Protein AF-R5ADC2-F1 (afdb_monomer_lite)

pLDDT: mean 73.06, std 26.39, range [23.17, 97.88]

Sequence (265 aa):
MGRHGFITGRKTRWDIMDGMFFKRMKRGSLVLLSVLLLCLSGCTSQPAQGQSSGTSVAEEAAESQTGDTGFVDLPEDAGTLAPKNVLEKALRLTQPEVESALDVTLSEDSKNPRSGGYLVDCDVSFGDVSATQLDFQFNKVNQEDQDLLLLAVGYQFEFETAQEGWETFQAMSQAARNQGAKAMTQEYYSQESGFVRYGTFEEFDAGARESTEKSGLPTVECVDLFYVDEGTTCEYSFTYAPDQGFIATVFYGADVNRSVGRGNA

Secondary structure (DSSP, 8-state):
------------HHHHHHHHHS-SS---------S-S--------------------------------SSPPPP---STTSHHHHHHHTTT-BHHHHHHHHT----GGGB-TTTSSEEEEEEEEETTEEEEEEEEEEE-SSTT-SS-EEEEEEEEE--SSHHHHHHHHHHHHHHHHHTT--BHHHHHH----HHHHSSSHHHHHHHHHHHHHHH--S-EEEEEEEEEETTEEEEEEEEEETTTEEEEEEEEEE-----------

Structure (mmCIF, N/CA/C/O backbone):
data_AF-R5ADC2-F1
#
_entry.id   AF-R5ADC2-F1
#
loop_
_atom_site.group_PDB
_atom_site.id
_atom_site.type_symbol
_atom_site.label_atom_id
_atom_site.label_alt_id
_atom_site.label_comp_id
_atom_site.label_asym_id
_atom_site.label_entity_id
_atom_site.label_seq_id
_atom_site.pdbx_PDB_ins_code
_atom_site.Cartn_x
_atom_site.Cartn_y
_atom_site.Cartn_z
_atom_site.occupancy
_atom_site.B_iso_or_equiv
_atom_site.auth_seq_id
_atom_site.auth_comp_id
_atom_site.auth_asym_id
_atom_site.auth_atom_id
_atom_site.pdbx_PDB_model_num
ATOM 1 N N . MET A 1 1 ? 48.063 20.614 -2.200 1.00 30.80 1 MET A N 1
ATOM 2 C CA . MET A 1 1 ? 47.342 21.905 -2.296 1.00 30.80 1 MET A CA 1
ATOM 3 C C . MET A 1 1 ? 46.381 21.774 -3.471 1.00 30.80 1 MET A C 1
ATOM 5 O O . MET A 1 1 ? 46.864 21.415 -4.526 1.00 30.80 1 MET A O 1
ATOM 9 N N . GLY A 1 2 ? 45.062 21.916 -3.396 1.00 30.88 2 GLY A N 1
ATOM 10 C CA . GLY A 1 2 ? 44.140 22.180 -2.299 1.00 30.88 2 GLY A CA 1
ATOM 11 C C . GLY A 1 2 ? 42.790 21.520 -2.626 1.00 30.88 2 GLY A C 1
ATOM 12 O O . GLY A 1 2 ? 42.453 21.318 -3.789 1.00 30.88 2 GLY A O 1
ATOM 13 N N . ARG A 1 3 ? 42.074 21.121 -1.571 1.00 29.55 3 ARG A N 1
ATOM 14 C CA . ARG A 1 3 ? 40.726 20.544 -1.596 1.00 29.55 3 ARG A CA 1
ATOM 15 C C . ARG A 1 3 ? 39.698 21.635 -1.910 1.00 29.55 3 ARG A C 1
ATOM 17 O O . ARG A 1 3 ? 39.720 22.664 -1.244 1.00 29.55 3 ARG A O 1
ATOM 24 N N . HIS A 1 4 ? 38.729 21.344 -2.773 1.00 27.52 4 HIS A N 1
ATOM 25 C CA . HIS A 1 4 ? 37.400 21.948 -2.687 1.00 27.52 4 HIS A CA 1
ATOM 26 C C . HIS A 1 4 ? 36.370 20.827 -2.573 1.00 27.52 4 HIS A C 1
ATOM 28 O O . HIS A 1 4 ? 36.129 20.084 -3.518 1.00 27.52 4 HIS A O 1
ATOM 34 N N . GLY A 1 5 ? 35.848 20.662 -1.357 1.00 25.88 5 GLY A N 1
ATOM 35 C CA . GLY A 1 5 ? 34.743 19.764 -1.059 1.00 25.88 5 GLY A CA 1
ATOM 36 C C . GLY A 1 5 ? 33.425 20.444 -1.402 1.00 25.88 5 GLY A C 1
ATOM 37 O O . GLY A 1 5 ? 33.184 21.570 -0.971 1.00 25.88 5 GLY A O 1
ATOM 38 N N . PHE A 1 6 ? 32.585 19.750 -2.160 1.00 26.22 6 PHE A N 1
ATOM 39 C CA . PHE A 1 6 ? 31.171 20.073 -2.261 1.00 26.22 6 PHE A CA 1
ATOM 40 C C . PHE A 1 6 ? 30.444 19.427 -1.082 1.00 26.22 6 PHE A C 1
ATOM 42 O O . PHE A 1 6 ? 30.547 18.225 -0.847 1.00 26.22 6 PHE A O 1
ATOM 49 N N . ILE A 1 7 ? 29.745 20.260 -0.317 1.00 31.33 7 ILE A N 1
ATOM 50 C CA . ILE A 1 7 ? 28.846 19.853 0.758 1.00 31.33 7 ILE A CA 1
ATOM 51 C C . ILE A 1 7 ? 27.509 19.512 0.098 1.00 31.33 7 ILE A C 1
ATOM 53 O O . ILE A 1 7 ? 26.760 20.409 -0.278 1.00 31.33 7 ILE A O 1
ATOM 57 N N . THR A 1 8 ? 27.201 18.227 -0.053 1.00 33.31 8 THR A N 1
ATOM 58 C CA . THR A 1 8 ? 25.862 17.755 -0.429 1.00 33.31 8 THR A CA 1
ATOM 59 C C . THR A 1 8 ? 25.179 17.193 0.809 1.00 33.31 8 THR A C 1
ATOM 61 O O . THR A 1 8 ? 25.180 15.992 1.053 1.00 33.31 8 THR A O 1
ATOM 64 N N . GLY A 1 9 ? 24.618 18.081 1.627 1.00 31.66 9 GLY A N 1
ATOM 65 C CA . GLY A 1 9 ? 23.657 17.699 2.656 1.00 31.66 9 GLY A CA 1
ATOM 66 C C . GLY A 1 9 ? 22.262 17.623 2.043 1.00 31.66 9 GLY A C 1
ATOM 67 O O . GLY A 1 9 ? 21.537 18.612 2.070 1.00 31.66 9 GLY A O 1
ATOM 68 N N . ARG A 1 10 ? 21.885 16.473 1.477 1.00 33.44 10 ARG A N 1
ATOM 69 C CA . ARG A 1 10 ? 20.476 16.121 1.250 1.00 33.44 10 ARG A CA 1
ATOM 70 C C . ARG A 1 10 ? 20.156 14.941 2.152 1.00 33.44 10 ARG A C 1
ATOM 72 O O . ARG A 1 10 ? 20.698 13.861 1.963 1.00 33.44 10 ARG A O 1
ATOM 79 N N . LYS A 1 11 ? 19.318 15.200 3.152 1.00 29.50 11 LYS A N 1
ATOM 80 C CA . LYS A 1 11 ? 18.743 14.181 4.026 1.00 29.50 11 LYS A CA 1
ATOM 81 C C . LYS A 1 11 ? 17.807 13.298 3.203 1.00 29.50 11 LYS A C 1
ATOM 83 O O . LYS A 1 11 ? 16.962 13.821 2.479 1.00 29.50 11 LYS A O 1
ATOM 88 N N . THR A 1 12 ? 17.981 11.989 3.297 1.00 41.53 12 THR A N 1
ATOM 89 C CA . THR A 1 12 ? 17.093 10.975 2.706 1.00 41.53 12 THR A CA 1
ATOM 90 C C . THR A 1 12 ? 15.918 10.689 3.649 1.00 41.53 12 THR A C 1
ATOM 92 O O . THR A 1 12 ? 16.001 11.013 4.829 1.00 41.53 12 THR A O 1
ATOM 95 N N . ARG A 1 13 ? 14.818 10.084 3.166 1.00 39.50 13 ARG A N 1
ATOM 96 C CA . ARG A 1 13 ? 13.605 9.744 3.957 1.00 39.50 13 ARG A CA 1
ATOM 97 C C . ARG A 1 13 ? 13.925 9.002 5.268 1.00 39.50 13 ARG A C 1
ATOM 99 O O . ARG A 1 13 ? 13.281 9.260 6.281 1.00 39.50 13 ARG A O 1
ATOM 106 N N . TRP A 1 14 ? 14.992 8.204 5.294 1.00 34.72 14 TRP A N 1
ATOM 107 C CA . TRP A 1 14 ? 15.518 7.567 6.506 1.00 34.72 14 TRP A CA 1
ATOM 108 C C . TRP A 1 14 ? 15.962 8.561 7.595 1.00 34.72 14 TRP A C 1
ATOM 110 O O . TRP A 1 14 ? 15.696 8.317 8.757 1.00 34.72 14 TRP A O 1
ATOM 120 N N . ASP A 1 15 ? 16.477 9.751 7.270 1.00 33.97 15 ASP A N 1
ATOM 121 C CA . ASP A 1 15 ? 16.792 10.788 8.274 1.00 33.97 15 ASP A CA 1
ATOM 122 C C . ASP A 1 15 ? 15.541 11.468 8.870 1.00 33.97 15 ASP A C 1
ATOM 124 O O . ASP A 1 15 ? 15.628 12.130 9.908 1.00 33.97 15 ASP A O 1
ATOM 128 N N . ILE A 1 16 ? 14.381 11.345 8.215 1.00 40.50 16 ILE A N 1
ATOM 129 C CA . ILE A 1 16 ? 13.098 11.904 8.674 1.00 40.50 16 ILE A CA 1
ATOM 130 C C . ILE A 1 16 ? 12.277 10.827 9.406 1.00 40.50 16 ILE A C 1
ATOM 132 O O . ILE A 1 16 ? 11.615 11.137 10.396 1.00 40.50 16 ILE A O 1
ATOM 136 N N . MET A 1 17 ? 12.391 9.556 9.004 1.00 33.19 17 MET A N 1
ATOM 137 C CA . MET A 1 17 ? 11.730 8.423 9.665 1.00 33.19 17 MET A CA 1
ATOM 138 C C . MET A 1 17 ? 12.532 7.859 10.857 1.00 33.19 17 MET A C 1
ATOM 140 O O . MET A 1 17 ? 11.937 7.565 11.896 1.00 33.19 17 MET A O 1
ATOM 144 N N . ASP A 1 18 ? 13.870 7.853 10.815 1.00 33.44 18 ASP A N 1
ATOM 145 C CA . ASP A 1 18 ? 14.720 7.492 11.969 1.00 33.44 18 ASP A CA 1
ATOM 146 C C . ASP A 1 18 ? 14.672 8.538 13.092 1.00 33.44 18 ASP A C 1
ATOM 148 O O . ASP A 1 18 ? 14.998 8.245 14.247 1.00 33.44 18 ASP A O 1
ATOM 152 N N . GLY A 1 19 ? 14.211 9.757 12.789 1.00 30.89 19 GLY A N 1
ATOM 153 C CA . GLY A 1 19 ? 13.884 10.771 13.793 1.00 30.89 19 GLY A CA 1
ATOM 154 C C . GLY A 1 19 ? 12.702 10.386 14.689 1.00 30.89 19 GLY A C 1
ATOM 155 O O . GLY A 1 19 ? 12.576 10.936 15.784 1.00 30.89 19 GLY A O 1
ATOM 156 N N . MET A 1 20 ? 11.868 9.431 14.263 1.00 36.19 20 MET A N 1
ATOM 157 C CA . MET A 1 20 ? 10.677 9.001 14.999 1.00 36.19 20 MET A CA 1
ATOM 158 C C . MET A 1 20 ? 10.787 7.603 15.616 1.00 36.19 20 MET A C 1
ATOM 160 O O . MET A 1 20 ? 10.075 7.357 16.588 1.00 36.19 20 MET A O 1
ATOM 164 N N . PHE A 1 21 ? 11.692 6.726 15.154 1.00 35.97 21 PHE A N 1
ATOM 165 C CA . PHE A 1 21 ? 11.681 5.322 15.601 1.00 35.97 21 PHE A CA 1
ATOM 166 C C . PHE A 1 21 ? 12.914 4.791 16.356 1.00 35.97 21 PHE A C 1
ATOM 168 O O . PHE A 1 21 ? 12.737 3.889 17.168 1.00 35.97 21 PHE A O 1
ATOM 175 N N . PHE A 1 22 ? 14.130 5.347 16.242 1.00 32.00 22 PHE A N 1
ATOM 176 C CA . PHE A 1 22 ? 15.296 4.748 16.934 1.00 32.00 22 PHE A CA 1
ATOM 177 C C . PHE A 1 22 ? 16.371 5.746 17.400 1.00 32.00 22 PHE A C 1
ATOM 179 O O . PHE A 1 22 ? 17.551 5.637 17.067 1.00 32.00 22 PHE A O 1
ATOM 186 N N . LYS A 1 23 ? 16.023 6.708 18.268 1.00 28.72 23 LYS A N 1
ATOM 187 C CA . LYS A 1 23 ? 17.060 7.524 18.939 1.00 28.72 23 LYS A CA 1
ATOM 188 C C . LYS A 1 23 ? 16.765 7.899 20.385 1.00 28.72 23 LYS A C 1
ATOM 190 O O . LYS A 1 23 ? 16.873 9.050 20.799 1.00 28.72 23 LYS A O 1
ATOM 195 N N . ARG A 1 24 ? 16.513 6.884 21.214 1.00 29.91 24 ARG A N 1
ATOM 196 C CA . ARG A 1 24 ? 16.713 7.006 22.665 1.00 29.91 24 ARG A CA 1
ATOM 197 C C . ARG A 1 24 ? 17.346 5.767 23.285 1.00 29.91 24 ARG A C 1
ATOM 199 O O . ARG A 1 24 ? 16.810 5.233 24.234 1.00 29.91 24 ARG A O 1
ATOM 206 N N . MET A 1 25 ? 18.527 5.363 22.813 1.00 27.78 25 MET A N 1
ATOM 207 C CA . MET A 1 25 ? 19.487 4.594 23.624 1.00 27.78 25 MET A CA 1
ATOM 208 C C . MET A 1 25 ? 20.921 4.722 23.076 1.00 27.78 25 MET A C 1
ATOM 210 O O . MET A 1 25 ? 21.438 3.832 22.417 1.00 27.78 25 MET A O 1
ATOM 214 N N . LYS A 1 26 ? 21.571 5.858 23.357 1.00 26.95 26 LYS A N 1
ATOM 215 C CA . LYS A 1 26 ? 22.928 5.976 23.941 1.00 26.95 26 LYS A CA 1
ATOM 216 C C . LYS A 1 26 ? 23.375 7.441 23.878 1.00 26.95 26 LYS A C 1
ATOM 218 O O . LYS A 1 26 ? 23.258 8.118 22.866 1.00 26.95 26 LYS A O 1
ATOM 223 N N . ARG A 1 27 ? 23.802 7.934 25.037 1.00 28.09 27 ARG A N 1
ATOM 224 C CA . ARG A 1 27 ? 24.204 9.312 25.340 1.00 28.09 27 ARG A CA 1
ATOM 225 C C . ARG A 1 27 ? 25.424 9.758 24.523 1.00 28.09 27 ARG A C 1
ATOM 227 O O . ARG A 1 27 ? 26.348 8.969 24.365 1.00 28.09 27 ARG A O 1
ATOM 234 N N . GLY A 1 28 ? 25.496 11.060 24.233 1.00 23.17 28 GLY A N 1
ATOM 235 C CA . GLY A 1 28 ? 26.757 11.806 24.320 1.00 23.17 28 GLY A CA 1
ATOM 236 C C . GLY A 1 28 ? 27.090 12.744 23.156 1.00 23.17 28 GLY A C 1
ATOM 237 O O . GLY A 1 28 ? 27.612 12.296 22.147 1.00 23.17 28 GLY A O 1
ATOM 238 N N . SER A 1 29 ? 26.971 14.050 23.425 1.00 25.92 29 SER A N 1
ATOM 239 C CA . SER A 1 29 ? 27.780 15.153 22.865 1.00 25.92 29 SER A CA 1
ATOM 240 C C . SER A 1 29 ? 27.357 15.875 21.567 1.00 25.92 29 SER A C 1
ATOM 242 O O . SER A 1 29 ? 27.049 15.252 20.561 1.00 25.92 29 SER A O 1
ATOM 244 N N . LEU A 1 30 ? 27.487 17.217 21.644 1.00 26.56 30 LEU A N 1
ATOM 245 C CA . LEU A 1 30 ? 27.385 18.296 20.632 1.00 26.56 30 LEU A CA 1
ATOM 246 C C . LEU A 1 30 ? 25.972 18.566 20.076 1.00 26.56 30 LEU A C 1
ATOM 248 O O . LEU A 1 30 ? 25.446 17.769 19.318 1.00 26.56 30 LEU A O 1
ATOM 252 N N . VAL A 1 31 ? 25.227 19.633 20.400 1.00 27.53 31 VAL A N 1
ATOM 253 C CA . VAL A 1 31 ? 25.509 21.067 20.656 1.00 27.53 31 VAL A CA 1
ATOM 254 C C . VAL A 1 31 ? 26.242 21.776 19.504 1.00 27.53 31 VAL A C 1
ATOM 256 O O 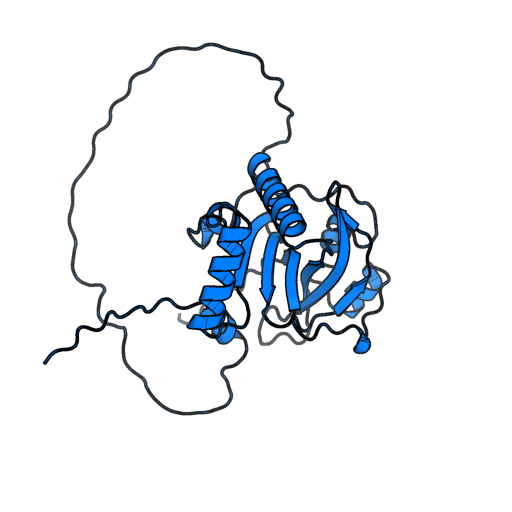. VAL A 1 31 ? 27.374 21.427 19.193 1.00 27.53 31 VAL A O 1
ATOM 259 N N . LEU A 1 32 ? 25.596 22.841 18.996 1.00 28.39 32 LEU A N 1
ATOM 260 C CA . LEU A 1 32 ? 26.103 23.928 18.134 1.00 28.39 32 LEU A CA 1
ATOM 261 C C . LEU A 1 32 ? 26.389 23.595 16.660 1.00 28.39 32 LEU A C 1
ATOM 263 O O . LEU A 1 32 ? 27.492 23.193 16.326 1.00 28.39 32 LEU A O 1
ATOM 267 N N . LEU A 1 33 ? 25.433 23.908 15.775 1.00 27.95 33 LEU A N 1
ATOM 268 C CA . LEU A 1 33 ? 25.627 24.704 14.543 1.00 27.95 33 LEU A CA 1
ATOM 269 C C . LEU A 1 33 ? 24.311 24.704 13.750 1.00 27.95 33 LEU A C 1
ATOM 271 O O . LEU A 1 33 ? 23.942 23.653 13.242 1.00 27.95 33 LEU A O 1
ATOM 275 N N . SER A 1 34 ? 23.614 25.848 13.658 1.00 28.56 34 SER A N 1
ATOM 276 C CA . SER A 1 34 ? 22.723 26.228 12.525 1.00 28.56 34 SER A CA 1
ATOM 277 C C . SER A 1 34 ? 21.959 27.554 12.738 1.00 28.56 34 SER A C 1
ATOM 279 O O . SER A 1 34 ? 21.319 28.035 11.813 1.00 28.56 34 SER A O 1
ATOM 281 N N . VAL A 1 35 ? 22.056 28.212 13.904 1.00 31.33 35 VAL A N 1
ATOM 282 C CA . VAL A 1 35 ? 21.392 29.515 14.191 1.00 31.33 35 VAL A CA 1
ATOM 283 C C . VAL A 1 35 ? 22.075 30.727 13.507 1.00 31.33 35 VAL A C 1
ATOM 285 O O . VAL A 1 35 ? 21.966 31.860 13.950 1.00 31.33 35 VAL A O 1
ATOM 288 N N . LEU A 1 36 ? 22.776 30.552 12.388 1.00 30.03 36 LEU A N 1
ATOM 289 C CA . LEU A 1 36 ? 23.357 31.670 11.632 1.00 30.03 36 LEU A CA 1
ATOM 290 C C . LEU A 1 36 ? 23.374 31.328 10.143 1.00 30.03 36 LEU A C 1
ATOM 292 O O . LEU A 1 36 ? 24.325 30.680 9.726 1.00 30.03 36 LEU A O 1
ATOM 296 N N . LEU A 1 37 ? 22.352 31.743 9.372 1.00 31.27 37 LEU A N 1
ATOM 297 C CA . LEU A 1 37 ? 22.477 32.082 7.931 1.00 31.27 37 LEU A CA 1
ATOM 298 C C . LEU A 1 37 ? 21.178 32.544 7.222 1.00 31.27 37 LEU A C 1
ATOM 300 O O . LEU A 1 37 ? 21.053 32.372 6.016 1.00 31.27 37 LEU A O 1
ATOM 304 N N . LEU A 1 38 ? 20.225 33.189 7.909 1.00 31.75 38 LEU A N 1
ATOM 305 C CA . LEU A 1 38 ? 19.030 33.768 7.252 1.00 31.75 38 LEU A CA 1
ATOM 306 C C . LEU A 1 38 ? 18.816 35.266 7.527 1.00 31.75 38 LEU A C 1
ATOM 308 O O . LEU A 1 38 ? 17.695 35.762 7.550 1.00 31.75 38 LEU A O 1
ATOM 312 N N . CYS A 1 39 ? 19.912 36.013 7.648 1.00 29.44 39 CYS A N 1
ATOM 313 C CA . CYS A 1 39 ? 19.907 37.462 7.465 1.00 29.44 39 CYS A CA 1
ATOM 314 C C . CYS A 1 39 ? 20.931 37.787 6.382 1.00 29.44 39 CYS A C 1
ATOM 316 O O . CYS A 1 39 ? 22.118 37.706 6.678 1.00 29.44 39 CYS A O 1
ATOM 318 N N . LEU A 1 40 ? 20.470 38.090 5.161 1.00 30.45 40 LEU A N 1
ATOM 319 C CA . LEU A 1 40 ? 21.079 38.979 4.149 1.00 30.45 40 LEU A CA 1
ATOM 320 C C . LEU A 1 40 ? 20.569 38.607 2.746 1.00 30.45 40 LEU A C 1
ATOM 322 O O . LEU A 1 40 ? 21.209 37.838 2.038 1.00 30.45 40 LEU A O 1
ATOM 326 N N . SER A 1 41 ? 19.423 39.156 2.343 1.00 35.84 41 SER A N 1
ATOM 327 C CA . SER A 1 41 ? 19.232 39.872 1.062 1.00 35.84 41 SER A CA 1
ATOM 328 C C . SER A 1 41 ? 17.748 40.200 0.878 1.00 35.84 41 SER A C 1
ATOM 330 O O . SER A 1 41 ? 16.924 39.348 0.570 1.00 35.84 41 SER A O 1
ATOM 332 N N . GLY A 1 42 ? 17.412 41.464 1.130 1.00 27.33 42 GLY A N 1
ATOM 333 C CA . GLY A 1 42 ? 16.128 42.047 0.771 1.00 27.33 42 GLY A CA 1
ATOM 334 C C . GLY A 1 42 ? 16.188 42.819 -0.550 1.00 27.33 42 GLY A C 1
ATOM 335 O O . GLY A 1 42 ? 17.269 43.090 -1.071 1.00 27.33 42 GLY A O 1
ATOM 336 N N . CYS A 1 43 ? 14.986 43.240 -0.961 1.00 27.77 43 CYS A N 1
ATOM 337 C CA . CYS A 1 43 ? 14.623 44.408 -1.780 1.00 27.77 43 CYS A CA 1
ATOM 338 C C . CYS A 1 43 ? 14.190 44.216 -3.258 1.00 27.77 43 CYS A C 1
ATOM 340 O O . CYS A 1 43 ? 14.999 44.174 -4.174 1.00 27.77 43 CYS A O 1
ATOM 342 N N . THR A 1 44 ? 12.852 44.274 -3.423 1.00 28.28 44 THR A N 1
ATOM 343 C CA . THR A 1 44 ? 12.030 45.165 -4.293 1.00 28.28 44 THR A CA 1
ATOM 344 C C . THR A 1 44 ? 12.121 45.123 -5.829 1.00 28.28 44 THR A C 1
ATOM 346 O O . THR A 1 44 ? 13.120 45.548 -6.399 1.00 28.28 44 THR A O 1
ATOM 349 N N . SER A 1 45 ? 10.988 44.871 -6.512 1.00 28.58 45 SER A N 1
ATOM 350 C CA . SER A 1 45 ? 10.171 45.879 -7.250 1.00 28.58 45 SER A CA 1
ATOM 351 C C . SER A 1 45 ? 8.970 45.245 -8.007 1.00 28.58 45 SER A C 1
ATOM 353 O O . SER A 1 45 ? 8.859 44.030 -8.094 1.00 28.58 45 SER A O 1
ATOM 355 N N . GLN A 1 46 ? 8.021 46.093 -8.427 1.00 28.97 46 GLN A N 1
ATOM 356 C CA . GLN A 1 46 ? 6.560 45.903 -8.597 1.00 28.97 46 GLN A CA 1
ATOM 357 C C . GLN A 1 46 ? 6.117 45.711 -10.094 1.00 28.97 46 GLN A C 1
ATOM 359 O O . GLN A 1 46 ? 6.993 45.456 -10.913 1.00 28.97 46 GLN A O 1
ATOM 364 N N . PRO A 1 47 ? 4.818 45.770 -10.509 1.00 41.62 47 PRO A N 1
ATOM 365 C CA . PRO A 1 47 ? 4.189 44.814 -11.439 1.00 41.62 47 PRO A CA 1
ATOM 366 C C . PRO A 1 47 ? 3.832 45.393 -12.834 1.00 41.62 47 PRO A C 1
ATOM 368 O O . PRO A 1 47 ? 3.966 46.591 -13.075 1.00 41.62 47 PRO A O 1
ATOM 371 N N . ALA A 1 48 ? 3.276 44.569 -13.734 1.00 28.14 48 ALA A N 1
ATOM 372 C CA . ALA A 1 48 ? 2.563 45.046 -14.926 1.00 28.14 48 ALA A CA 1
ATOM 373 C C . ALA A 1 48 ? 1.349 44.159 -15.268 1.00 28.14 48 ALA A C 1
ATOM 375 O O . ALA A 1 48 ? 1.470 42.946 -15.417 1.00 28.14 48 ALA A O 1
ATOM 376 N N . GLN A 1 49 ? 0.179 44.795 -15.378 1.00 28.67 49 GLN A N 1
ATOM 377 C CA . GLN A 1 49 ? -1.067 44.247 -15.921 1.00 28.67 49 GLN A CA 1
ATOM 378 C C . GLN A 1 49 ? -1.088 44.349 -17.456 1.00 28.67 49 GLN A C 1
ATOM 380 O O . GLN A 1 49 ? -0.532 45.289 -18.020 1.00 28.67 49 GLN A O 1
ATOM 385 N N . GLY A 1 50 ? -1.841 43.459 -18.109 1.00 26.44 50 GLY A N 1
ATOM 386 C CA . GLY A 1 50 ? -2.283 43.616 -19.498 1.00 26.44 50 GLY A CA 1
ATOM 387 C C . GLY A 1 50 ? -3.376 42.608 -19.870 1.00 26.44 50 GLY A C 1
ATOM 388 O O . GLY A 1 50 ? -3.094 41.428 -20.032 1.00 26.44 50 GLY A O 1
ATOM 389 N N . GLN A 1 51 ? -4.622 43.077 -19.983 1.00 28.88 51 GLN A N 1
ATOM 390 C CA . GLN A 1 51 ? -5.769 42.361 -20.564 1.00 28.88 51 GLN A CA 1
ATOM 391 C C . GLN A 1 51 ? -5.750 42.452 -22.100 1.00 28.88 51 GLN A C 1
ATOM 393 O O . GLN A 1 51 ? -5.465 43.526 -22.625 1.00 28.88 51 GLN A O 1
ATOM 398 N N . SER A 1 52 ? -6.217 41.413 -22.808 1.00 28.83 52 SER A N 1
ATOM 399 C CA . SER A 1 52 ? -7.179 41.587 -23.913 1.00 28.83 52 SER A CA 1
ATOM 400 C C . SER A 1 52 ? -7.915 40.284 -24.258 1.00 28.83 52 SER A C 1
ATOM 402 O O . SER A 1 52 ? -7.328 39.209 -24.281 1.00 28.83 52 SER A O 1
ATOM 404 N N . SER A 1 53 ? -9.201 40.450 -24.535 1.00 30.20 53 SER A N 1
ATOM 405 C CA . SER A 1 53 ? -10.291 39.524 -24.865 1.00 30.20 53 SER A CA 1
ATOM 406 C C . SER A 1 53 ? -10.299 38.966 -26.299 1.00 30.20 53 SER A C 1
ATOM 408 O O . SER A 1 53 ? -9.880 39.677 -27.209 1.00 30.20 53 SER A O 1
ATOM 410 N N . GLY A 1 54 ? -10.961 37.816 -26.529 1.00 26.20 54 GLY A N 1
ATOM 411 C CA . GLY A 1 54 ? -11.593 37.533 -27.832 1.00 26.20 54 GLY A CA 1
ATOM 412 C C . GLY A 1 54 ? -11.913 36.075 -28.211 1.00 26.20 54 GLY A C 1
ATOM 413 O O . GLY A 1 54 ? -11.135 35.457 -28.919 1.00 26.20 54 GLY A O 1
ATOM 414 N N . THR A 1 55 ? -13.138 35.648 -27.879 1.00 28.39 55 THR A N 1
ATOM 415 C CA . THR A 1 55 ? -14.091 34.879 -28.723 1.00 28.39 55 THR A CA 1
ATOM 416 C C . THR A 1 55 ? -13.991 33.345 -28.884 1.00 28.39 55 THR A C 1
ATOM 418 O O . THR A 1 55 ? -12.998 32.768 -29.302 1.00 28.39 55 THR A O 1
ATOM 421 N N . SER A 1 56 ? -15.158 32.754 -28.605 1.00 28.91 56 SER A N 1
ATOM 422 C CA . SER A 1 56 ? -15.678 31.383 -28.660 1.00 28.91 56 SER A CA 1
ATOM 423 C C . SER A 1 56 ? -15.438 30.542 -29.917 1.00 28.91 56 SER A C 1
ATOM 425 O O . SER A 1 56 ? -15.665 31.029 -31.024 1.00 28.91 56 SER A O 1
ATOM 427 N N . VAL A 1 57 ? -15.282 29.229 -29.710 1.00 32.22 57 VAL A N 1
ATOM 428 C CA . VAL A 1 57 ? -16.018 28.199 -30.465 1.00 32.22 57 VAL A CA 1
ATOM 429 C C . VAL A 1 57 ? -16.448 27.112 -29.476 1.00 32.22 57 VAL A C 1
ATOM 431 O O . VAL A 1 57 ? -15.631 26.615 -28.707 1.00 32.22 57 VAL A O 1
ATOM 434 N N . ALA A 1 58 ? -17.749 26.831 -29.451 1.00 34.31 58 ALA A N 1
ATOM 435 C CA . ALA A 1 58 ? -18.356 25.741 -28.706 1.00 34.31 58 ALA A CA 1
ATOM 436 C C . ALA A 1 58 ? -18.203 24.446 -29.508 1.00 34.31 58 ALA A C 1
ATOM 438 O O . ALA A 1 58 ? -18.550 24.424 -30.688 1.00 34.31 58 ALA A O 1
ATOM 439 N N . GLU A 1 59 ? -17.740 23.383 -28.862 1.00 33.06 59 GLU A N 1
ATOM 440 C CA . GLU A 1 59 ? -17.865 22.026 -29.377 1.00 33.06 59 GLU A CA 1
ATOM 441 C C . GLU A 1 59 ? -18.238 21.122 -28.200 1.00 33.06 59 GLU A C 1
ATOM 443 O O . GLU A 1 59 ? -17.530 21.051 -27.196 1.00 33.06 59 GLU A O 1
ATOM 448 N N . GLU A 1 60 ? -19.432 20.538 -28.295 1.00 37.81 60 GLU A N 1
ATOM 449 C CA . GLU A 1 60 ? -19.997 19.583 -27.348 1.00 37.81 60 GLU A CA 1
ATOM 450 C C . GLU A 1 60 ? -19.096 18.345 -27.278 1.00 37.81 60 GLU A C 1
ATOM 452 O O . GLU A 1 60 ? -19.173 17.453 -28.121 1.00 37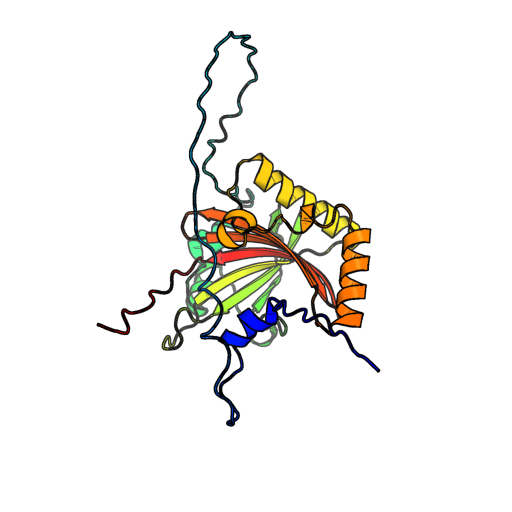.81 60 GLU A O 1
ATOM 457 N N . ALA A 1 61 ? -18.258 18.273 -26.248 1.00 33.91 61 ALA A N 1
ATOM 458 C CA . ALA A 1 61 ? -17.770 17.005 -25.740 1.00 33.91 61 ALA A CA 1
ATOM 459 C C . ALA A 1 61 ? -18.714 16.592 -24.610 1.00 33.91 61 ALA A C 1
ATOM 461 O O . ALA A 1 61 ? -18.965 17.367 -23.688 1.00 33.91 61 ALA A O 1
ATOM 462 N N . ALA A 1 62 ? -19.277 15.391 -24.705 1.00 33.78 62 ALA A N 1
ATOM 463 C CA . ALA A 1 62 ? -20.022 14.785 -23.617 1.00 33.78 62 ALA A CA 1
ATOM 464 C C . ALA A 1 62 ? -19.089 14.637 -22.402 1.00 33.78 62 ALA A C 1
ATOM 466 O O . ALA A 1 62 ? -18.318 13.683 -22.313 1.00 33.78 62 ALA A O 1
ATOM 467 N N . GLU A 1 63 ? -19.138 15.608 -21.491 1.00 31.94 63 GLU A N 1
ATOM 468 C CA . GLU A 1 63 ? -18.553 15.500 -20.161 1.00 31.94 63 GLU A CA 1
ATOM 469 C C . GLU A 1 63 ? -19.282 14.370 -19.433 1.00 31.94 63 GLU A C 1
ATOM 471 O O . GLU A 1 63 ? -20.427 14.502 -18.993 1.00 31.94 63 GLU A O 1
ATOM 476 N N . SER A 1 64 ? -18.601 13.232 -19.320 1.00 37.38 64 SER A N 1
ATOM 477 C CA . SER A 1 64 ? -18.787 12.337 -18.186 1.00 37.38 64 SER A CA 1
ATOM 478 C C . SER A 1 64 ? -18.702 13.199 -16.929 1.00 37.38 64 SER A C 1
ATOM 480 O O . SER A 1 64 ? -17.624 13.674 -16.580 1.00 37.38 64 SER A O 1
ATOM 482 N N . GLN A 1 65 ? -19.840 13.452 -16.281 1.00 39.22 65 GLN A N 1
ATOM 483 C CA . GLN A 1 65 ? -19.902 14.105 -14.976 1.00 39.22 65 GLN A CA 1
ATOM 484 C C . GLN A 1 65 ? -19.383 13.147 -13.893 1.00 39.22 65 GLN A C 1
ATOM 486 O O . GLN A 1 65 ? -20.110 12.752 -12.987 1.00 39.22 65 GLN A O 1
ATOM 491 N N . THR A 1 66 ? -18.117 12.760 -13.978 1.00 48.84 66 THR A N 1
ATOM 492 C CA . THR A 1 66 ? -17.326 12.428 -12.797 1.00 48.84 66 THR A CA 1
ATOM 493 C C . THR A 1 66 ? -17.003 13.768 -12.161 1.00 48.84 66 THR A C 1
ATOM 495 O O . THR A 1 66 ? -16.196 14.531 -12.687 1.00 48.84 66 THR A O 1
ATOM 498 N N . GLY A 1 67 ? -17.747 14.130 -11.114 1.00 48.19 67 GLY A N 1
ATOM 499 C CA . GLY A 1 67 ? -17.485 15.361 -10.380 1.00 48.19 67 GLY A CA 1
ATOM 500 C C . GLY A 1 67 ? -16.027 15.371 -9.938 1.00 48.19 67 GLY A C 1
ATOM 501 O O . GLY A 1 67 ? -15.571 14.400 -9.346 1.00 48.19 67 GLY A O 1
ATOM 502 N N . ASP A 1 68 ? -15.307 16.448 -10.245 1.00 59.00 68 ASP A N 1
ATOM 503 C CA . ASP A 1 68 ? -13.961 16.686 -9.731 1.00 59.00 68 ASP A CA 1
ATOM 504 C C . ASP A 1 68 ? -14.061 16.882 -8.212 1.00 59.00 68 ASP A C 1
ATOM 506 O O . ASP A 1 68 ? -14.284 17.982 -7.698 1.00 59.00 68 ASP A O 1
ATOM 510 N N . THR A 1 69 ? -14.029 15.770 -7.483 1.00 71.31 69 THR A N 1
ATOM 511 C CA . THR A 1 69 ? -14.049 15.754 -6.020 1.00 71.31 69 THR A CA 1
ATOM 512 C C . THR A 1 69 ? -12.659 16.048 -5.455 1.00 71.31 69 THR A C 1
ATOM 514 O O . THR A 1 69 ? -12.526 16.365 -4.272 1.00 71.31 69 THR A O 1
ATOM 517 N N . GLY A 1 70 ? -11.618 15.986 -6.293 1.00 83.69 70 GLY A N 1
ATOM 518 C CA . GLY A 1 70 ? -10.224 16.016 -5.875 1.00 83.69 70 GLY A CA 1
ATOM 519 C C . GLY A 1 70 ? -9.757 14.743 -5.164 1.00 83.69 70 GLY A C 1
ATOM 520 O O . GLY A 1 70 ? -8.671 14.766 -4.582 1.00 83.69 70 GLY A O 1
ATOM 521 N N . PHE A 1 71 ? -10.543 13.663 -5.196 1.00 89.69 71 PHE A N 1
ATOM 522 C CA . PHE A 1 71 ? -10.256 12.390 -4.533 1.00 89.69 71 PHE A CA 1
ATOM 523 C C . PHE A 1 71 ? -10.061 11.248 -5.535 1.00 89.69 71 PHE A C 1
ATOM 525 O O . PHE A 1 71 ? -10.562 11.320 -6.655 1.00 89.69 71 PHE A O 1
ATOM 532 N N . VAL A 1 72 ? -9.322 10.211 -5.125 1.00 90.31 72 VAL A N 1
ATOM 533 C CA . VAL A 1 72 ? -9.159 8.943 -5.855 1.00 90.31 72 VAL A CA 1
ATOM 534 C C . VAL A 1 72 ? -10.432 8.108 -5.758 1.00 90.31 72 VAL A C 1
ATOM 536 O O . VAL A 1 72 ? -10.999 7.968 -4.674 1.00 90.31 72 VAL A O 1
ATOM 539 N N . ASP A 1 73 ? -10.835 7.498 -6.873 1.00 90.12 73 ASP A N 1
ATOM 540 C CA . ASP A 1 73 ? -11.944 6.552 -6.890 1.00 90.12 73 ASP A CA 1
ATOM 541 C C . ASP A 1 73 ? -11.443 5.199 -6.390 1.00 90.12 73 ASP A C 1
ATOM 543 O O . ASP A 1 73 ? -10.401 4.691 -6.813 1.00 90.12 73 ASP A O 1
ATOM 547 N N . LEU A 1 74 ? -12.179 4.611 -5.452 1.00 91.12 74 LEU A N 1
ATOM 548 C CA . LEU A 1 74 ? -11.843 3.293 -4.933 1.00 91.12 74 LEU A CA 1
ATOM 549 C C . LEU A 1 74 ? -12.254 2.203 -5.933 1.00 91.12 74 LEU A C 1
ATOM 551 O O . LEU A 1 74 ? -13.287 2.352 -6.590 1.00 91.12 74 LEU A O 1
ATOM 555 N N . PRO A 1 75 ? -11.511 1.083 -6.008 1.00 89.19 75 PRO A N 1
ATOM 556 C CA . PRO A 1 75 ? -11.926 -0.067 -6.805 1.00 89.19 75 PRO A CA 1
ATOM 557 C C . PRO A 1 75 ? -13.342 -0.538 -6.441 1.00 89.19 75 PRO A C 1
ATOM 559 O O . PRO A 1 75 ? -13.715 -0.546 -5.266 1.00 89.19 75 PRO A O 1
ATOM 562 N N . GLU A 1 76 ? -14.118 -0.970 -7.442 1.00 86.31 76 GLU A N 1
ATOM 563 C CA . GLU A 1 76 ? -15.520 -1.405 -7.277 1.00 86.31 76 GLU A CA 1
ATOM 564 C C . GLU A 1 76 ? -15.683 -2.781 -6.598 1.00 86.31 76 GLU A C 1
ATOM 566 O O . GLU A 1 76 ? -16.799 -3.285 -6.460 1.00 86.31 76 GLU A O 1
ATOM 571 N N . ASP A 1 77 ? -14.585 -3.396 -6.156 1.00 87.62 77 ASP A N 1
ATOM 572 C CA . ASP A 1 77 ? -14.590 -4.688 -5.478 1.00 87.62 77 ASP A CA 1
ATOM 573 C C . ASP A 1 77 ? -15.451 -4.645 -4.198 1.00 87.62 77 ASP A C 1
ATOM 575 O O . ASP A 1 77 ? -15.334 -3.754 -3.350 1.00 87.62 77 ASP A O 1
ATOM 579 N N . ALA A 1 78 ? -16.358 -5.616 -4.066 1.00 85.12 78 ALA A N 1
ATOM 580 C CA . ALA A 1 78 ? -17.302 -5.713 -2.955 1.00 85.12 78 ALA A CA 1
ATOM 581 C C . ALA A 1 78 ? -16.859 -6.695 -1.854 1.00 85.12 78 ALA A C 1
ATOM 583 O O . ALA A 1 78 ? -17.577 -6.863 -0.862 1.00 85.12 78 ALA A O 1
ATOM 584 N N . GLY A 1 79 ? -15.708 -7.353 -2.014 1.00 89.69 79 GLY A N 1
ATOM 585 C CA . GLY A 1 79 ? -15.145 -8.308 -1.068 1.00 89.69 79 GLY A CA 1
ATOM 586 C C . GLY A 1 79 ? -14.822 -7.679 0.287 1.00 89.69 79 GLY A C 1
ATOM 587 O O . GLY A 1 79 ? -14.586 -6.477 0.402 1.00 89.69 79 GLY A O 1
ATOM 588 N N . THR A 1 80 ? -14.802 -8.486 1.350 1.00 92.19 80 THR A N 1
ATOM 589 C CA . THR A 1 80 ? -14.582 -7.999 2.727 1.00 92.19 80 THR A CA 1
ATOM 590 C C . THR A 1 80 ? -13.273 -7.225 2.883 1.00 92.19 80 THR A C 1
ATOM 592 O O . THR A 1 80 ? -13.242 -6.217 3.585 1.00 92.19 80 THR A O 1
ATOM 595 N N . LEU A 1 81 ? -12.218 -7.669 2.195 1.00 95.19 81 LEU A N 1
ATOM 596 C CA . LEU A 1 81 ? -10.901 -7.032 2.193 1.00 95.19 81 LEU A CA 1
ATOM 597 C C . LEU A 1 81 ? -10.736 -5.981 1.087 1.00 95.19 81 LEU A C 1
ATOM 599 O O . LEU A 1 81 ? -9.635 -5.483 0.906 1.00 95.19 81 LEU A O 1
ATOM 603 N N . ALA A 1 82 ? -11.793 -5.630 0.348 1.00 95.00 82 ALA A N 1
ATOM 604 C CA . ALA A 1 82 ? -11.722 -4.569 -0.649 1.00 95.00 82 ALA A CA 1
ATOM 605 C C . ALA A 1 82 ? -11.425 -3.207 0.008 1.00 95.00 82 ALA A C 1
ATOM 607 O O . ALA A 1 82 ? -11.895 -2.964 1.130 1.00 95.00 82 ALA A O 1
ATOM 608 N N . PRO A 1 83 ? -10.742 -2.272 -0.688 1.00 95.44 83 PRO A N 1
ATOM 609 C CA . PRO A 1 83 ? -10.321 -0.997 -0.113 1.00 95.44 83 PRO A CA 1
ATOM 610 C C . PRO A 1 83 ? -11.452 -0.247 0.571 1.00 95.44 83 PRO A C 1
ATOM 612 O O . PRO A 1 83 ? -11.328 0.115 1.735 1.00 95.44 83 PRO A O 1
ATOM 615 N N . LYS A 1 84 ? -12.600 -0.107 -0.095 1.00 94.81 84 LYS A N 1
ATOM 616 C CA . LYS A 1 84 ? -13.766 0.570 0.478 1.00 94.81 84 LYS A CA 1
ATOM 617 C C . LYS A 1 84 ? -14.201 -0.035 1.814 1.00 94.81 84 LYS A C 1
ATOM 619 O O . LYS A 1 84 ? -14.397 0.692 2.783 1.00 94.81 84 LYS A O 1
ATOM 624 N N . ASN A 1 85 ? -14.308 -1.360 1.886 1.00 94.06 85 ASN A N 1
ATOM 625 C CA . ASN A 1 85 ? -14.734 -2.043 3.104 1.00 94.06 85 ASN A CA 1
ATOM 626 C C . ASN A 1 85 ? -13.706 -1.896 4.231 1.00 94.06 85 ASN A C 1
ATOM 628 O O . ASN A 1 85 ? -14.089 -1.605 5.362 1.00 94.06 85 ASN A O 1
ATOM 632 N N . VAL A 1 86 ? -12.416 -2.058 3.935 1.00 96.12 86 VAL A N 1
ATOM 633 C CA . VAL A 1 86 ? -11.343 -1.911 4.930 1.00 96.12 86 VAL A CA 1
ATOM 634 C C . VAL A 1 86 ? -11.281 -0.477 5.462 1.00 96.12 86 VAL A C 1
ATOM 636 O O . VAL A 1 86 ? -11.174 -0.266 6.671 1.00 96.12 86 VAL A O 1
ATOM 639 N N . LEU A 1 87 ? -11.406 0.514 4.579 1.00 95.25 87 LEU A N 1
ATOM 640 C CA . LEU A 1 87 ? -11.391 1.926 4.949 1.00 95.25 87 LEU A CA 1
ATOM 641 C C . LEU A 1 87 ? -12.591 2.322 5.813 1.00 95.25 87 LEU A C 1
ATOM 643 O O . LEU A 1 87 ? -12.414 3.021 6.809 1.00 95.25 87 LEU A O 1
ATOM 647 N N . GLU A 1 88 ? -13.789 1.846 5.475 1.00 93.88 88 GLU A N 1
ATOM 648 C CA . GLU A 1 88 ? -15.015 2.167 6.214 1.00 93.88 88 GLU A CA 1
ATOM 649 C C . GLU A 1 88 ? -15.129 1.412 7.547 1.00 93.88 88 GLU A C 1
ATOM 651 O O . GLU A 1 88 ? -15.696 1.942 8.504 1.00 93.88 88 GLU A O 1
ATOM 656 N N . LYS A 1 89 ? -14.631 0.170 7.620 1.00 95.88 89 LYS A N 1
ATOM 657 C CA . LYS A 1 89 ? -14.912 -0.739 8.746 1.00 95.88 89 LYS A CA 1
ATOM 658 C C . LYS A 1 89 ? -13.734 -0.996 9.674 1.00 95.88 89 LYS A C 1
ATOM 660 O O . LYS A 1 89 ? -13.980 -1.447 10.786 1.00 95.88 89 LYS A O 1
ATOM 665 N N . ALA A 1 90 ? -12.493 -0.776 9.240 1.00 96.50 90 ALA A N 1
ATOM 666 C CA . ALA A 1 90 ? -11.309 -1.226 9.979 1.00 96.50 90 ALA A CA 1
ATOM 667 C C . ALA A 1 90 ? -10.254 -0.139 10.219 1.00 96.50 90 ALA A C 1
ATOM 669 O O . ALA A 1 90 ? -9.572 -0.168 11.245 1.00 96.50 90 ALA A O 1
ATOM 670 N N . LEU A 1 91 ? -10.086 0.818 9.301 1.00 95.38 91 LEU A N 1
ATOM 671 C CA . LEU A 1 91 ? -9.070 1.858 9.456 1.00 95.38 91 LEU A CA 1
ATOM 672 C C . LEU A 1 91 ? -9.310 2.663 10.750 1.00 95.38 91 LEU A C 1
ATOM 674 O O . LEU A 1 91 ? -10.426 3.089 11.037 1.00 95.38 91 LEU A O 1
ATOM 678 N N . ARG A 1 92 ? -8.236 2.916 11.507 1.00 94.00 92 ARG A N 1
ATOM 679 C CA . ARG A 1 92 ? -8.209 3.575 12.830 1.00 94.00 92 ARG A CA 1
ATOM 680 C C . ARG A 1 92 ? -8.799 2.755 13.987 1.00 94.00 92 ARG A C 1
ATOM 682 O O . ARG A 1 92 ? -8.983 3.317 15.063 1.00 94.00 92 ARG A O 1
ATOM 689 N N . LEU A 1 93 ? -9.043 1.456 13.812 1.00 96.06 93 LEU A N 1
ATOM 690 C CA . LEU A 1 93 ? -9.446 0.552 14.897 1.00 96.06 93 LEU A CA 1
ATOM 691 C C . LEU A 1 93 ? -8.258 -0.208 15.499 1.00 96.06 93 LEU A C 1
ATOM 693 O O . LEU A 1 93 ? -7.194 -0.316 14.886 1.00 96.06 93 LEU A O 1
ATOM 697 N N . THR A 1 94 ? -8.433 -0.742 16.705 1.00 96.38 94 THR A N 1
ATOM 698 C CA . THR A 1 94 ? -7.451 -1.628 17.351 1.00 96.38 94 THR A CA 1
ATOM 699 C C . THR A 1 94 ? -7.429 -3.015 16.704 1.00 96.38 94 THR A C 1
ATOM 701 O O . THR A 1 94 ? -8.370 -3.404 16.017 1.00 96.38 94 THR A O 1
ATOM 704 N N . GLN A 1 95 ? -6.372 -3.804 16.937 1.00 95.56 95 GLN A N 1
ATOM 705 C CA . GLN A 1 95 ? -6.258 -5.152 16.357 1.00 95.56 95 GLN A CA 1
ATOM 706 C C . GLN A 1 95 ? -7.498 -6.044 16.608 1.00 95.56 95 GLN A C 1
ATOM 708 O O . GLN A 1 95 ? -8.030 -6.556 15.624 1.00 95.56 95 GLN A O 1
ATOM 713 N N . PRO A 1 96 ? -8.024 -6.195 17.844 1.00 96.19 96 PRO A N 1
ATOM 714 C CA . PRO A 1 96 ? -9.198 -7.045 18.081 1.00 96.19 96 PRO A CA 1
ATOM 715 C C . PRO A 1 96 ? -10.466 -6.550 17.372 1.00 96.19 96 PRO A C 1
ATOM 717 O O . PRO A 1 96 ? -11.320 -7.338 16.968 1.00 96.19 96 PRO A O 1
ATOM 720 N N . GLU A 1 97 ? -10.603 -5.233 17.223 1.00 97.75 97 GLU A N 1
ATOM 721 C CA . GLU A 1 97 ? -11.727 -4.626 16.513 1.00 97.75 97 GLU A CA 1
ATOM 722 C C . GLU A 1 97 ? -11.622 -4.866 15.003 1.00 97.75 97 GLU A C 1
ATOM 724 O O . GLU A 1 97 ? -12.630 -5.183 14.376 1.00 97.75 97 GLU A O 1
ATOM 729 N N . VAL A 1 98 ? -10.415 -4.792 14.428 1.00 97.38 98 VAL A N 1
ATOM 730 C CA . VAL A 1 98 ? -10.159 -5.132 13.017 1.00 97.38 98 VAL A CA 1
ATOM 731 C C . VAL A 1 98 ? -10.477 -6.600 12.740 1.00 97.38 98 VAL A C 1
ATOM 733 O O . VAL A 1 98 ? -11.194 -6.894 11.784 1.00 97.38 98 VAL A O 1
ATOM 736 N N . GLU A 1 99 ? -9.997 -7.514 13.587 1.00 96.94 99 GLU A N 1
ATOM 737 C CA . GLU A 1 99 ? -10.278 -8.953 13.481 1.00 96.94 99 GLU A CA 1
ATOM 738 C C . GLU A 1 99 ? -11.785 -9.226 13.483 1.00 96.94 99 GLU A C 1
ATOM 740 O O . GLU A 1 99 ? -12.295 -9.937 12.618 1.00 96.94 99 GLU A O 1
ATOM 745 N N . SER A 1 100 ? -12.522 -8.581 14.394 1.00 97.19 100 SER A N 1
ATOM 746 C CA . SER A 1 100 ? -13.978 -8.707 14.458 1.00 97.19 100 SER A CA 1
ATOM 747 C C . SER A 1 100 ? -14.704 -8.057 13.276 1.00 97.19 100 SER A C 1
ATOM 749 O O . SER A 1 100 ? -15.761 -8.550 12.886 1.00 97.19 100 SER A O 1
ATOM 751 N N . ALA A 1 101 ? -14.213 -6.932 12.750 1.00 97.00 101 ALA A N 1
ATOM 752 C CA . ALA A 1 101 ? -14.881 -6.181 11.687 1.00 97.00 101 ALA A CA 1
ATOM 753 C C . ALA A 1 101 ? -14.705 -6.822 10.304 1.00 97.00 101 ALA A C 1
ATOM 755 O O . ALA A 1 101 ? -15.602 -6.721 9.463 1.00 97.00 101 ALA A O 1
ATOM 756 N N . LEU A 1 102 ? -13.556 -7.461 10.071 1.00 95.94 102 LEU A N 1
ATOM 757 C CA . LEU A 1 102 ? -13.195 -8.073 8.791 1.00 95.94 102 LEU A CA 1
ATOM 758 C C . LEU A 1 102 ? -13.276 -9.604 8.801 1.00 95.94 102 LEU A C 1
ATOM 760 O O . LEU A 1 102 ? -13.037 -10.213 7.763 1.00 95.94 102 LEU A O 1
ATOM 764 N N . ASP A 1 103 ? -13.630 -10.211 9.939 1.00 94.81 103 ASP A N 1
ATOM 765 C CA . ASP A 1 103 ? -13.668 -11.668 10.132 1.00 94.81 103 ASP A CA 1
ATOM 766 C C . ASP A 1 103 ? -12.323 -12.331 9.773 1.00 94.81 103 ASP A C 1
ATOM 768 O O . ASP A 1 103 ? -12.247 -13.327 9.055 1.00 94.81 103 ASP A O 1
ATOM 772 N N . VAL A 1 104 ? -11.233 -11.726 10.256 1.00 93.81 104 VAL A N 1
ATOM 773 C CA . VAL A 1 104 ? -9.854 -12.204 10.068 1.00 93.81 104 VAL A CA 1
ATOM 774 C C . VAL A 1 104 ? -9.215 -12.542 11.409 1.00 93.81 104 VAL A C 1
ATOM 776 O O . VAL A 1 104 ? -9.641 -12.070 12.458 1.00 93.81 104 VAL A O 1
ATOM 779 N N . THR A 1 105 ? -8.165 -13.360 11.388 1.00 93.94 105 THR A N 1
ATOM 780 C CA . THR A 1 105 ? -7.343 -13.653 12.570 1.00 93.94 105 THR A CA 1
ATOM 781 C C . THR A 1 105 ? -5.903 -13.265 12.278 1.00 93.94 105 THR A C 1
ATOM 783 O O . THR A 1 105 ? -5.313 -13.777 11.329 1.00 93.94 105 THR A O 1
ATOM 786 N N . LEU A 1 106 ? -5.334 -12.379 13.094 1.00 94.31 106 LEU A N 1
ATOM 787 C CA . LEU A 1 106 ? -3.973 -11.882 12.947 1.00 94.31 106 LEU A CA 1
ATOM 788 C C . LEU A 1 106 ? -3.087 -12.542 14.005 1.00 94.31 106 LEU A C 1
ATOM 790 O O . LEU A 1 106 ? -3.237 -12.327 15.208 1.00 94.31 106 LEU A O 1
ATOM 794 N N . SER A 1 107 ? -2.155 -13.378 13.555 1.00 91.25 107 SER A N 1
ATOM 795 C CA . SER A 1 107 ? -1.259 -14.139 14.430 1.00 91.25 107 SER A CA 1
ATOM 796 C C . SER A 1 107 ? 0.193 -13.689 14.285 1.00 91.25 107 SER A C 1
ATOM 798 O O . SER A 1 107 ? 0.581 -13.097 13.278 1.00 91.25 107 SER A O 1
ATOM 800 N N . GLU A 1 108 ? 1.032 -14.020 15.266 1.00 90.44 108 GLU A N 1
ATOM 801 C CA . GLU A 1 108 ? 2.480 -13.776 15.181 1.00 90.44 108 GLU A CA 1
ATOM 802 C C . GLU A 1 108 ? 3.129 -14.466 13.970 1.00 90.44 108 GLU A C 1
ATOM 804 O O . GLU A 1 108 ? 4.077 -13.937 13.399 1.00 90.44 108 GLU A O 1
ATOM 809 N N . ASP A 1 109 ? 2.579 -15.597 13.517 1.00 91.69 109 ASP A N 1
ATOM 810 C CA . ASP A 1 109 ? 3.075 -16.314 12.335 1.00 91.69 109 ASP A CA 1
ATOM 811 C C . ASP A 1 109 ? 2.851 -15.527 11.032 1.00 91.69 109 ASP A C 1
ATOM 813 O O . ASP A 1 109 ? 3.548 -15.747 10.045 1.00 91.69 109 ASP A O 1
ATOM 817 N N . SER A 1 110 ? 1.900 -14.587 11.037 1.00 90.56 110 SER A N 1
ATOM 818 C CA . SER A 1 110 ? 1.595 -13.698 9.911 1.00 90.56 110 SER A CA 1
ATOM 819 C C . SER A 1 110 ? 2.341 -12.360 9.967 1.00 90.56 110 SER A C 1
ATOM 821 O O . SER A 1 110 ? 2.108 -11.486 9.132 1.00 90.56 110 SER A O 1
ATOM 823 N N . LYS A 1 111 ? 3.236 -12.152 10.944 1.00 93.12 111 LYS A N 1
ATOM 824 C CA . LYS A 1 111 ? 3.961 -10.884 11.079 1.00 93.12 111 LYS A CA 1
ATOM 825 C C . LYS A 1 111 ? 4.851 -10.612 9.873 1.00 93.12 111 LYS A C 1
ATOM 827 O O . LYS A 1 111 ? 5.750 -11.388 9.556 1.00 93.12 111 LYS A O 1
ATOM 832 N N . ASN A 1 112 ? 4.673 -9.439 9.271 1.00 88.31 112 ASN A N 1
ATOM 833 C CA . ASN A 1 112 ? 5.592 -8.933 8.266 1.00 88.31 112 ASN A CA 1
ATOM 834 C C . ASN A 1 112 ? 6.865 -8.407 8.958 1.00 88.31 112 ASN A C 1
ATOM 836 O O . ASN A 1 112 ? 6.795 -7.389 9.654 1.00 88.31 112 ASN A O 1
ATOM 840 N N . PRO A 1 113 ? 8.048 -9.012 8.755 1.00 82.50 113 PRO A N 1
ATOM 841 C CA . PRO A 1 113 ? 9.285 -8.522 9.362 1.00 82.50 113 PRO A CA 1
ATOM 842 C C . PRO A 1 113 ? 9.717 -7.144 8.832 1.00 82.50 113 PRO A C 1
ATOM 844 O O . PRO A 1 113 ? 10.504 -6.467 9.490 1.00 82.50 113 PRO A O 1
ATOM 847 N N . ARG A 1 114 ? 9.219 -6.720 7.659 1.00 78.38 114 ARG A N 1
ATOM 848 C CA . ARG A 1 114 ? 9.561 -5.438 7.026 1.00 78.38 114 ARG A CA 1
ATOM 849 C C . ARG A 1 114 ? 8.773 -4.276 7.618 1.00 78.38 114 ARG A C 1
ATOM 851 O O . ARG A 1 114 ? 9.361 -3.266 7.991 1.00 78.38 114 ARG A O 1
ATOM 858 N N . SER A 1 115 ? 7.451 -4.405 7.677 1.00 82.62 115 SER A N 1
ATOM 859 C CA . SER A 1 115 ? 6.570 -3.338 8.169 1.00 82.62 115 SER A CA 1
ATOM 860 C C . SER A 1 115 ? 6.286 -3.441 9.670 1.00 82.62 115 SER A C 1
ATOM 862 O O . SER A 1 115 ? 5.854 -2.466 10.280 1.00 82.62 115 SER A O 1
ATOM 864 N N . GLY A 1 116 ? 6.498 -4.615 10.276 1.00 87.31 116 GLY A N 1
ATOM 865 C CA . GLY A 1 116 ? 6.005 -4.940 11.618 1.00 87.31 116 GLY A CA 1
ATOM 866 C C . GLY A 1 116 ? 4.489 -5.187 11.674 1.00 87.31 116 GLY A C 1
ATOM 867 O O . GLY A 1 116 ? 3.955 -5.425 12.764 1.00 87.31 116 GLY A O 1
ATOM 868 N N . GLY A 1 117 ? 3.805 -5.122 10.526 1.00 93.12 117 GLY A N 1
ATOM 869 C CA . GLY A 1 117 ? 2.379 -5.385 10.349 1.00 93.12 117 GLY A CA 1
ATOM 870 C C . GLY A 1 117 ? 2.040 -6.873 10.269 1.00 93.12 117 GLY A C 1
ATOM 871 O O . GLY A 1 117 ? 2.843 -7.716 10.668 1.00 93.12 117 GLY A O 1
ATOM 872 N N . TYR A 1 118 ? 0.846 -7.190 9.773 1.00 96.69 118 TYR A N 1
ATOM 873 C CA . TYR A 1 118 ? 0.355 -8.560 9.596 1.00 96.69 118 TYR A CA 1
ATOM 874 C C . TYR A 1 118 ? -0.065 -8.801 8.148 1.00 96.69 118 TYR A C 1
ATOM 876 O O . TYR A 1 118 ? -0.836 -8.017 7.599 1.00 96.69 118 TYR A O 1
ATOM 884 N N . LEU A 1 119 ? 0.420 -9.892 7.562 1.00 95.62 119 LEU A N 1
ATOM 885 C CA . LEU A 1 119 ? 0.126 -10.312 6.198 1.00 95.62 119 LEU A CA 1
ATOM 886 C C . LEU A 1 119 ? -1.094 -11.229 6.169 1.00 95.62 119 LEU A C 1
ATOM 888 O O . LEU A 1 119 ? -1.157 -12.212 6.904 1.00 95.62 119 LEU A O 1
ATOM 892 N N . VAL A 1 120 ? -2.044 -10.927 5.295 1.00 95.88 120 VAL A N 1
ATOM 893 C CA . VAL A 1 120 ? -3.238 -11.740 5.062 1.00 95.88 120 VAL A CA 1
ATOM 894 C C . VAL A 1 120 ? -3.391 -11.943 3.565 1.00 95.88 120 VAL A C 1
ATOM 896 O O . VAL A 1 120 ? -3.407 -10.969 2.817 1.00 95.88 120 VAL A O 1
ATOM 899 N N . ASP A 1 121 ? -3.505 -13.194 3.128 1.00 95.44 121 ASP A N 1
ATOM 900 C CA . ASP A 1 121 ? -3.750 -13.505 1.720 1.00 95.44 121 ASP A CA 1
ATOM 901 C C . ASP A 1 121 ? -5.111 -12.951 1.287 1.00 95.44 121 ASP A C 1
ATOM 903 O O . ASP A 1 121 ? -6.100 -13.017 2.027 1.00 95.44 121 ASP A O 1
ATOM 907 N N . CYS A 1 122 ? -5.166 -12.394 0.084 1.00 95.12 122 CYS A N 1
ATOM 908 C CA . CYS A 1 122 ? -6.382 -11.821 -0.466 1.00 95.12 122 CYS A CA 1
ATOM 909 C C . CYS A 1 122 ? -6.471 -12.038 -1.981 1.00 95.12 122 CYS A C 1
ATOM 911 O O . CYS A 1 122 ? -5.518 -12.463 -2.626 1.00 95.12 122 CYS A O 1
ATOM 913 N N . ASP A 1 123 ? -7.653 -11.779 -2.528 1.00 95.56 123 ASP A N 1
ATOM 914 C CA . ASP A 1 123 ? -7.903 -11.692 -3.964 1.00 95.56 123 ASP A CA 1
ATOM 915 C C . ASP A 1 123 ? -8.785 -10.459 -4.154 1.00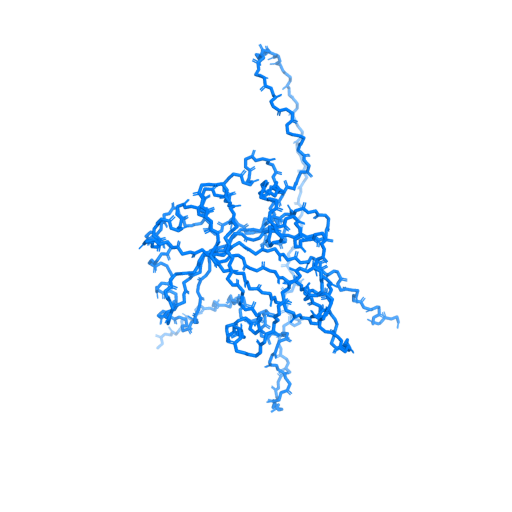 95.56 123 ASP A C 1
ATOM 917 O O . ASP A 1 123 ? -10.001 -10.516 -3.967 1.00 95.56 123 ASP A O 1
ATOM 921 N N . VAL A 1 124 ? -8.135 -9.305 -4.320 1.00 96.50 124 VAL A N 1
ATOM 922 C CA . VAL A 1 124 ? -8.798 -7.994 -4.361 1.00 96.50 124 VAL A CA 1
ATOM 923 C C . VAL A 1 124 ? -8.461 -7.314 -5.672 1.00 96.50 124 VAL A C 1
ATOM 925 O O . VAL A 1 124 ? -7.296 -7.013 -5.934 1.00 96.50 124 VAL A O 1
ATOM 928 N N . SER A 1 125 ? -9.484 -7.038 -6.474 1.00 94.88 125 SER A N 1
ATOM 929 C CA . SER A 1 125 ? -9.322 -6.481 -7.813 1.00 94.88 125 SER A CA 1
ATOM 930 C C . SER A 1 125 ? -9.079 -4.969 -7.802 1.00 94.88 125 SER A C 1
ATOM 932 O O . SER A 1 125 ? -9.792 -4.194 -7.164 1.00 94.88 125 SER A O 1
ATOM 934 N N . PHE A 1 126 ? -8.096 -4.545 -8.592 1.00 93.56 126 PHE A N 1
ATOM 935 C CA . PHE A 1 126 ? -7.761 -3.164 -8.931 1.00 93.56 126 PHE A CA 1
ATOM 936 C C . PHE A 1 126 ? -7.775 -3.025 -10.460 1.00 93.56 126 PHE A C 1
ATOM 938 O O . PHE A 1 126 ? -6.734 -2.982 -11.116 1.00 93.56 126 PHE A O 1
ATOM 945 N N . GLY A 1 127 ? -8.976 -2.991 -11.041 1.00 89.06 127 GLY A N 1
ATOM 946 C CA . GLY A 1 127 ? -9.143 -3.070 -12.493 1.00 89.06 127 GLY A CA 1
ATOM 947 C C . GLY A 1 127 ? -8.800 -4.471 -13.001 1.00 89.06 127 GLY A C 1
ATOM 948 O O . GLY A 1 127 ? -9.389 -5.445 -12.541 1.00 89.06 127 GLY A O 1
ATOM 949 N N . ASP A 1 128 ? -7.847 -4.565 -13.928 1.00 90.00 128 ASP A N 1
ATOM 950 C CA . ASP A 1 128 ? -7.463 -5.828 -14.577 1.00 90.00 128 ASP A CA 1
ATOM 951 C C . ASP A 1 128 ? -6.434 -6.654 -13.784 1.00 90.00 128 ASP A C 1
ATOM 953 O O . ASP A 1 128 ? -6.088 -7.765 -14.185 1.00 90.00 128 ASP A O 1
ATOM 957 N N . VAL A 1 129 ? -5.931 -6.129 -12.665 1.00 94.25 129 VAL A N 1
ATOM 958 C CA . VAL A 1 129 ? -4.959 -6.810 -11.798 1.00 94.25 129 VAL A CA 1
ATOM 959 C C . VAL A 1 129 ? -5.530 -6.992 -10.403 1.00 94.25 129 VAL A C 1
ATOM 961 O O . VAL A 1 129 ? -6.377 -6.212 -9.972 1.00 94.25 129 VAL A O 1
ATOM 964 N N . SER A 1 130 ? -5.053 -8.001 -9.677 1.00 95.62 130 SER A N 1
ATOM 965 C CA . SER A 1 130 ? -5.493 -8.257 -8.305 1.00 95.62 130 SER A CA 1
ATOM 966 C C . SER A 1 130 ? -4.315 -8.290 -7.345 1.00 95.62 130 SER A C 1
ATOM 968 O O . SER A 1 130 ? -3.242 -8.800 -7.669 1.00 95.62 130 SER A O 1
ATOM 970 N N . ALA A 1 131 ? -4.524 -7.721 -6.163 1.00 97.50 131 ALA A N 1
ATOM 971 C CA . ALA A 1 131 ? -3.609 -7.878 -5.048 1.00 97.50 131 ALA A CA 1
ATOM 972 C C . ALA A 1 131 ? -3.764 -9.287 -4.472 1.00 97.50 131 ALA A C 1
ATOM 974 O O . ALA A 1 131 ? -4.886 -9.774 -4.323 1.00 97.50 131 ALA A O 1
ATOM 975 N N . THR A 1 132 ? -2.639 -9.914 -4.144 1.00 96.69 132 THR A N 1
ATOM 976 C CA . THR A 1 132 ? -2.579 -11.287 -3.618 1.00 96.69 132 THR A CA 1
ATOM 977 C C . THR A 1 132 ? -2.393 -11.318 -2.105 1.00 96.69 132 THR A C 1
ATOM 979 O O . THR A 1 132 ? -2.648 -12.332 -1.455 1.00 96.69 132 THR A O 1
ATOM 982 N N . GLN A 1 133 ? -1.945 -10.205 -1.523 1.00 95.75 133 GLN A N 1
ATOM 983 C CA . GLN A 1 133 ? -1.689 -10.101 -0.097 1.00 95.75 133 GLN A CA 1
ATOM 984 C C . GLN A 1 133 ? -1.973 -8.693 0.421 1.00 95.75 133 GLN A C 1
ATOM 986 O O . GLN A 1 133 ? -1.679 -7.690 -0.226 1.00 95.75 133 GLN A O 1
ATOM 991 N N . LEU A 1 134 ? -2.508 -8.616 1.633 1.00 96.38 134 LEU A N 1
ATOM 992 C CA . LEU A 1 134 ? -2.752 -7.391 2.375 1.00 96.38 134 LEU A CA 1
ATOM 993 C C . LEU A 1 134 ? -1.823 -7.318 3.595 1.00 96.38 134 LEU A C 1
ATOM 995 O O . LEU A 1 134 ? -1.709 -8.282 4.341 1.00 96.38 134 LEU A O 1
ATOM 999 N N . ASP A 1 135 ? -1.202 -6.165 3.833 1.00 96.75 135 ASP A N 1
ATOM 1000 C CA . ASP A 1 135 ? -0.381 -5.875 5.013 1.00 96.75 135 ASP A CA 1
ATOM 1001 C C . ASP A 1 135 ? -1.071 -4.857 5.934 1.00 96.75 135 ASP A C 1
ATOM 1003 O O . ASP A 1 135 ? -1.137 -3.667 5.612 1.00 96.75 135 ASP A O 1
ATOM 1007 N N . PHE A 1 136 ? -1.572 -5.312 7.085 1.00 97.69 136 PHE A N 1
ATOM 1008 C CA . PHE A 1 136 ? -2.167 -4.468 8.124 1.00 97.69 136 PHE A CA 1
ATOM 1009 C C . PHE A 1 136 ? -1.098 -3.849 9.034 1.00 97.69 136 PHE A C 1
ATOM 1011 O O . PHE A 1 136 ? -0.454 -4.551 9.818 1.00 97.69 136 PHE A O 1
ATOM 1018 N N . GLN A 1 137 ? -0.959 -2.521 9.019 1.00 96.38 137 GLN A N 1
ATOM 1019 C CA . GLN A 1 137 ? 0.066 -1.807 9.786 1.00 96.38 137 GLN A CA 1
ATOM 1020 C C . GLN A 1 137 ? -0.523 -1.028 10.969 1.00 96.38 137 GLN A C 1
ATOM 1022 O O . GLN A 1 137 ? -1.108 0.053 10.827 1.00 96.38 137 GLN A O 1
ATOM 1027 N N . PHE A 1 138 ? -0.310 -1.575 12.167 1.00 94.19 138 PHE A N 1
ATOM 1028 C CA . PHE A 1 138 ? -0.775 -1.006 13.429 1.00 94.19 138 PHE A CA 1
ATOM 1029 C C . PHE A 1 138 ? 0.284 -0.105 14.062 1.00 94.19 138 PHE A C 1
ATOM 1031 O O . PHE A 1 138 ? 1.416 -0.525 14.293 1.00 94.19 138 PHE A O 1
ATOM 1038 N N . ASN A 1 139 ? -0.089 1.132 14.380 1.00 90.94 139 ASN A N 1
ATOM 1039 C CA . ASN A 1 139 ? 0.825 2.151 14.878 1.00 90.94 139 ASN A CA 1
ATOM 1040 C C . ASN A 1 139 ? 0.177 2.998 15.974 1.00 90.94 139 ASN A C 1
ATOM 1042 O O . ASN A 1 139 ? -1.045 3.109 16.075 1.00 90.94 139 ASN A O 1
ATOM 1046 N N . LYS A 1 140 ? 1.018 3.632 16.795 1.00 88.69 140 LYS A N 1
ATOM 1047 C CA . LYS A 1 140 ? 0.553 4.624 17.768 1.00 88.69 140 LYS A CA 1
ATOM 1048 C C . LYS A 1 140 ? 0.313 5.966 17.092 1.00 88.69 140 LYS A C 1
ATOM 1050 O O . LYS A 1 140 ? 1.163 6.435 16.328 1.00 88.69 140 LYS A O 1
ATOM 1055 N N . VAL A 1 141 ? -0.785 6.626 17.447 1.00 84.06 141 VAL A N 1
ATOM 1056 C CA . VAL A 1 141 ? -1.033 8.008 17.026 1.00 84.06 141 VAL A CA 1
ATOM 1057 C C . VAL A 1 141 ? -0.102 8.952 17.789 1.00 84.06 141 VAL A C 1
ATOM 1059 O O . VAL A 1 141 ? 0.668 9.682 17.156 1.00 84.06 141 VAL A O 1
ATOM 1062 N N . ASN A 1 142 ? -0.080 8.855 19.120 1.00 82.38 142 ASN A N 1
ATOM 1063 C CA . ASN A 1 142 ? 0.811 9.580 20.024 1.00 82.38 142 ASN A CA 1
ATOM 1064 C C . ASN A 1 142 ? 1.694 8.622 20.840 1.00 82.38 142 ASN A C 1
ATOM 1066 O O . ASN A 1 142 ? 1.380 7.448 21.018 1.00 82.38 142 ASN A O 1
ATOM 1070 N N . GLN A 1 143 ? 2.828 9.104 21.356 1.00 80.12 143 GLN A N 1
ATOM 1071 C CA . GLN A 1 143 ? 3.783 8.233 22.065 1.00 80.12 143 GLN A CA 1
ATOM 1072 C C . GLN A 1 143 ? 3.207 7.648 23.364 1.00 80.12 143 GLN A C 1
ATOM 1074 O O . GLN A 1 143 ? 3.579 6.539 23.761 1.00 80.12 143 GLN A O 1
ATOM 1079 N N . GLU A 1 144 ? 2.323 8.400 24.013 1.00 82.31 144 GLU A N 1
ATOM 1080 C CA . GLU A 1 144 ? 1.628 8.056 25.249 1.00 82.31 144 GLU A CA 1
ATOM 1081 C C . GLU A 1 144 ? 0.475 7.065 25.068 1.00 82.31 144 GLU A C 1
ATOM 1083 O O . GLU A 1 144 ? 0.051 6.465 26.059 1.00 82.31 144 GLU A O 1
ATOM 1088 N N . ASP A 1 145 ? -0.002 6.859 23.838 1.00 83.25 145 ASP A N 1
ATOM 1089 C CA . ASP A 1 145 ? -1.124 5.962 23.581 1.00 83.25 145 ASP A CA 1
ATOM 1090 C C . ASP A 1 145 ? -0.738 4.525 23.952 1.00 83.25 145 ASP A C 1
ATOM 1092 O O . ASP A 1 145 ? 0.377 4.056 23.675 1.00 83.25 145 ASP A O 1
ATOM 1096 N N . GLN A 1 146 ? -1.648 3.825 24.630 1.00 84.50 146 GLN A N 1
ATOM 1097 C CA . GLN A 1 146 ? -1.443 2.418 24.982 1.00 84.50 146 GLN A CA 1
ATOM 1098 C C . GLN A 1 146 ? -1.780 1.502 23.812 1.00 84.50 146 GLN A C 1
ATOM 1100 O O . GLN A 1 146 ? -1.048 0.543 23.567 1.00 84.50 146 GLN A O 1
ATOM 1105 N N . ASP A 1 147 ? -2.823 1.852 23.066 1.00 90.12 147 ASP A N 1
ATOM 1106 C CA . ASP A 1 147 ? -3.335 1.040 21.977 1.00 90.12 147 ASP A CA 1
ATOM 1107 C C . ASP A 1 147 ? -2.656 1.384 20.648 1.00 90.12 147 ASP A C 1
ATOM 1109 O O . ASP A 1 147 ? -2.294 2.532 20.370 1.00 90.12 147 ASP A O 1
ATOM 1113 N N . LEU A 1 148 ? -2.474 0.357 19.820 1.00 92.31 148 LEU A N 1
ATOM 1114 C CA . LEU A 1 148 ? -2.067 0.505 18.429 1.00 92.31 148 LEU A CA 1
ATOM 1115 C C . LEU A 1 148 ? -3.321 0.496 17.562 1.00 92.31 148 LEU A C 1
ATOM 1117 O O . LEU A 1 148 ? -4.144 -0.413 17.678 1.00 92.31 148 LEU A O 1
ATOM 1121 N N . LEU A 1 149 ? -3.438 1.482 16.678 1.00 95.00 149 LEU A N 1
ATOM 1122 C CA . LEU A 1 149 ? -4.534 1.579 15.722 1.00 95.00 149 LEU A CA 1
ATOM 1123 C C . LEU A 1 149 ? -4.045 1.174 14.338 1.00 95.00 149 LEU A C 1
ATOM 1125 O O . LEU A 1 149 ? -2.887 1.415 13.993 1.00 95.00 149 LEU A O 1
ATOM 1129 N N . LEU A 1 150 ? -4.921 0.591 13.527 1.00 96.19 150 LEU A N 1
ATOM 1130 C CA . LEU A 1 150 ? -4.646 0.346 12.120 1.00 96.19 150 LEU A CA 1
ATOM 1131 C C . LEU A 1 150 ? -4.543 1.691 11.398 1.00 96.19 150 LEU A C 1
ATOM 1133 O O . LEU A 1 150 ? -5.557 2.347 11.172 1.00 96.19 150 LEU A O 1
ATOM 1137 N N . LEU A 1 151 ? -3.328 2.126 11.066 1.00 95.31 151 LEU A N 1
ATOM 1138 C CA . LEU A 1 151 ? -3.103 3.430 10.429 1.00 95.31 151 LEU A CA 1
ATOM 1139 C C . LEU A 1 151 ? -2.750 3.317 8.949 1.00 95.31 151 LEU A C 1
ATOM 1141 O O . LEU A 1 151 ? -2.855 4.314 8.241 1.00 95.31 151 LEU A O 1
ATOM 1145 N N . ALA A 1 152 ? -2.352 2.136 8.477 1.00 95.69 152 ALA A N 1
ATOM 1146 C CA . ALA A 1 152 ? -2.134 1.896 7.060 1.00 95.69 152 ALA A CA 1
ATOM 1147 C C . ALA A 1 152 ? -2.439 0.445 6.677 1.00 95.69 152 ALA A C 1
ATOM 1149 O O . ALA A 1 152 ? -2.257 -0.473 7.481 1.00 95.69 152 ALA A O 1
ATOM 1150 N N . VAL A 1 153 ? -2.876 0.252 5.436 1.00 97.31 153 VAL A N 1
ATOM 1151 C CA . VAL A 1 153 ? -3.058 -1.058 4.802 1.00 97.31 153 VAL A CA 1
ATOM 1152 C C . VAL A 1 153 ? -2.373 -1.068 3.445 1.00 97.31 153 VAL A C 1
ATOM 1154 O O . VAL A 1 153 ? -2.570 -0.147 2.659 1.00 97.31 153 VAL A O 1
ATOM 1157 N N . GLY A 1 154 ? -1.541 -2.074 3.180 1.00 97.44 154 GLY A N 1
ATOM 1158 C CA . GLY A 1 154 ? -0.824 -2.224 1.912 1.00 97.44 154 GLY A CA 1
ATOM 1159 C C . GLY A 1 154 ? -1.314 -3.421 1.116 1.00 97.44 154 GLY A C 1
ATOM 1160 O O . GLY A 1 154 ? -1.163 -4.546 1.575 1.00 97.44 154 GLY A O 1
ATOM 1161 N N . TYR A 1 155 ? -1.848 -3.192 -0.077 1.00 97.88 155 TYR A N 1
ATOM 1162 C CA . TYR A 1 155 ? -2.219 -4.230 -1.037 1.00 97.88 155 TYR A CA 1
ATOM 1163 C C . TYR A 1 155 ? -1.008 -4.547 -1.908 1.00 97.88 155 TYR A C 1
ATOM 1165 O O . TYR A 1 155 ? -0.579 -3.699 -2.690 1.00 97.88 155 TYR A O 1
ATOM 1173 N N . GLN A 1 156 ? -0.427 -5.728 -1.729 1.00 95.81 156 GLN A N 1
ATOM 1174 C CA . GLN A 1 156 ? 0.755 -6.190 -2.446 1.00 95.81 156 GLN A CA 1
ATOM 1175 C C . GLN A 1 156 ? 0.350 -7.015 -3.664 1.00 95.81 156 GLN A C 1
ATOM 1177 O O . GLN A 1 156 ? -0.582 -7.821 -3.612 1.00 95.81 156 GLN A O 1
ATOM 1182 N N . PHE A 1 157 ? 1.070 -6.790 -4.756 1.00 96.75 157 PHE A N 1
ATOM 1183 C CA . PHE A 1 157 ? 0.818 -7.416 -6.045 1.00 96.75 157 PHE A CA 1
ATOM 1184 C C . PHE A 1 157 ? 2.012 -8.275 -6.437 1.00 96.75 157 PHE A C 1
ATOM 1186 O O . PHE A 1 157 ? 3.166 -7.877 -6.251 1.00 96.75 157 PHE A O 1
ATOM 1193 N N . GLU A 1 158 ? 1.720 -9.423 -7.030 1.00 94.00 158 GLU A N 1
ATOM 1194 C CA . GLU A 1 158 ? 2.710 -10.272 -7.677 1.00 94.00 158 GLU A CA 1
ATOM 1195 C C . GLU A 1 158 ? 2.569 -10.138 -9.191 1.00 94.00 158 GLU A C 1
ATOM 1197 O O . GLU A 1 158 ? 1.467 -10.190 -9.732 1.00 94.00 158 G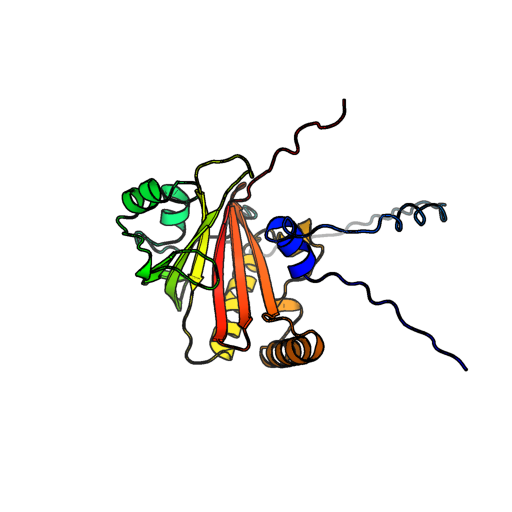LU A O 1
ATOM 1202 N N . PHE A 1 159 ? 3.700 -9.967 -9.868 1.00 94.12 159 PHE A N 1
ATOM 1203 C CA . PHE A 1 159 ? 3.779 -9.851 -11.321 1.00 94.12 159 PHE A CA 1
ATOM 1204 C C . PHE A 1 159 ? 4.805 -10.845 -11.853 1.00 94.12 159 PHE A C 1
ATOM 1206 O O . PHE A 1 159 ? 5.772 -11.173 -11.157 1.00 94.12 159 PHE A O 1
ATOM 1213 N N . GLU A 1 160 ? 4.643 -11.291 -13.100 1.00 93.50 160 GLU A N 1
ATOM 1214 C CA . GLU A 1 160 ? 5.626 -12.184 -13.723 1.00 93.50 160 GLU A CA 1
ATOM 1215 C C . GLU A 1 160 ? 6.960 -11.463 -13.944 1.00 93.50 160 GLU A C 1
ATOM 1217 O O . GLU A 1 160 ? 8.035 -12.069 -13.875 1.00 93.50 160 GLU A O 1
ATOM 1222 N N . THR A 1 161 ? 6.902 -10.149 -14.189 1.00 95.19 161 THR A N 1
ATOM 1223 C CA . THR A 1 161 ? 8.085 -9.307 -14.372 1.00 95.19 161 THR A CA 1
ATOM 1224 C C . THR A 1 161 ? 7.978 -7.984 -13.618 1.00 95.19 161 THR A C 1
ATOM 1226 O O . THR A 1 161 ? 6.904 -7.416 -13.440 1.00 95.19 161 THR A O 1
ATOM 1229 N N . ALA A 1 162 ? 9.127 -7.435 -13.216 1.00 94.62 162 ALA A N 1
ATOM 1230 C CA . ALA A 1 162 ? 9.178 -6.114 -12.589 1.00 94.62 162 ALA A CA 1
ATOM 1231 C C . ALA A 1 162 ? 8.726 -4.989 -13.538 1.00 94.62 162 ALA A C 1
ATOM 1233 O O . ALA A 1 162 ? 8.146 -4.006 -13.086 1.00 94.62 162 ALA A O 1
ATOM 1234 N N . GLN A 1 163 ? 8.957 -5.149 -14.843 1.00 96.06 163 GLN A N 1
ATOM 1235 C CA . GLN A 1 163 ? 8.503 -4.197 -15.852 1.00 96.06 163 GLN A CA 1
ATOM 1236 C C . GLN A 1 163 ? 6.972 -4.146 -15.932 1.00 96.06 163 GLN A C 1
ATOM 1238 O O . GLN A 1 163 ? 6.405 -3.059 -15.947 1.00 96.06 163 GLN A O 1
ATOM 1243 N N . GLU A 1 164 ? 6.300 -5.297 -15.907 1.00 95.88 164 GLU A N 1
ATOM 1244 C CA . GLU A 1 164 ? 4.833 -5.368 -15.869 1.00 95.88 164 GLU A CA 1
ATOM 1245 C C . GLU A 1 164 ? 4.266 -4.663 -14.628 1.00 95.88 164 GLU A C 1
ATOM 1247 O O . GLU A 1 164 ? 3.337 -3.858 -14.732 1.00 95.88 164 GLU A O 1
ATOM 1252 N N . GLY A 1 165 ? 4.868 -4.901 -13.457 1.00 95.25 165 GLY A N 1
ATOM 1253 C CA . GLY A 1 165 ? 4.474 -4.213 -12.228 1.00 95.25 165 GLY A CA 1
ATOM 1254 C C . GLY A 1 165 ? 4.686 -2.699 -12.303 1.00 95.25 165 GLY A C 1
ATOM 1255 O O . GLY A 1 165 ? 3.820 -1.932 -11.882 1.00 95.25 165 GLY A O 1
ATOM 1256 N N . TRP A 1 166 ? 5.802 -2.259 -12.892 1.00 94.81 166 TRP A N 1
ATOM 1257 C CA . TRP A 1 166 ? 6.083 -0.844 -13.134 1.00 94.81 166 TRP A CA 1
ATOM 1258 C C . TRP A 1 166 ? 5.030 -0.196 -14.039 1.00 94.81 166 TRP A C 1
ATOM 1260 O O . TRP A 1 166 ? 4.454 0.828 -13.672 1.00 94.81 166 TRP A O 1
ATOM 1270 N N . GLU A 1 167 ? 4.767 -0.791 -15.204 1.00 95.12 167 GLU A N 1
ATOM 1271 C CA . GLU A 1 167 ? 3.813 -0.278 -16.194 1.00 95.12 167 GLU A CA 1
ATOM 1272 C C . GLU A 1 167 ? 2.394 -0.214 -15.613 1.00 95.12 167 GLU A C 1
ATOM 1274 O O . GLU A 1 167 ? 1.698 0.791 -15.775 1.00 95.12 167 GLU A O 1
ATOM 1279 N N . THR A 1 168 ? 2.003 -1.236 -14.848 1.00 95.19 168 THR A N 1
ATOM 1280 C CA . THR A 1 168 ? 0.717 -1.283 -14.142 1.00 95.19 168 THR A CA 1
ATOM 1281 C C . THR A 1 168 ? 0.583 -0.134 -13.143 1.00 95.19 168 THR A C 1
ATOM 1283 O O . THR A 1 168 ? -0.401 0.608 -13.166 1.00 95.19 168 THR A O 1
ATOM 1286 N N . PHE A 1 169 ? 1.581 0.068 -12.281 1.00 94.38 169 PHE A N 1
ATOM 1287 C CA . PHE A 1 169 ? 1.531 1.109 -11.252 1.00 94.38 169 PHE A CA 1
ATOM 1288 C C . PHE A 1 169 ? 1.639 2.521 -11.830 1.00 94.38 169 PHE A C 1
ATOM 1290 O O . PHE A 1 169 ? 0.966 3.439 -11.353 1.00 94.38 169 PHE A O 1
ATOM 1297 N N . GLN A 1 170 ? 2.422 2.695 -12.896 1.00 92.94 170 GLN A N 1
ATOM 1298 C CA . GLN A 1 170 ? 2.460 3.941 -13.653 1.00 92.94 170 GLN A CA 1
ATOM 1299 C C . GLN A 1 170 ? 1.079 4.256 -14.248 1.00 92.94 170 GLN A C 1
ATOM 1301 O O . GLN A 1 170 ? 0.615 5.393 -14.134 1.00 92.94 170 GLN A O 1
ATOM 1306 N N . ALA A 1 171 ? 0.392 3.260 -14.822 1.00 93.00 171 ALA A N 1
ATOM 1307 C CA . ALA A 1 171 ? -0.952 3.423 -15.371 1.00 93.00 171 ALA A CA 1
ATOM 1308 C C . ALA A 1 171 ? -1.989 3.765 -14.289 1.00 93.00 171 ALA A C 1
ATOM 1310 O O . ALA A 1 171 ? -2.772 4.695 -14.481 1.00 93.00 171 ALA A O 1
ATOM 1311 N N . MET A 1 172 ? -1.962 3.090 -13.134 1.00 92.88 172 MET A N 1
ATOM 1312 C CA . MET A 1 172 ? -2.855 3.394 -12.006 1.00 92.88 172 MET A CA 1
ATOM 1313 C C . MET A 1 172 ? -2.646 4.816 -11.471 1.00 92.88 172 MET A C 1
ATOM 1315 O O . MET A 1 172 ? -3.603 5.577 -11.323 1.00 92.88 172 MET A O 1
ATOM 1319 N N . SER A 1 173 ? -1.389 5.212 -11.250 1.00 90.50 173 SER A N 1
ATOM 1320 C CA . SER A 1 173 ? -1.041 6.573 -10.830 1.00 90.50 173 SER A CA 1
ATOM 1321 C C . SER A 1 173 ? -1.484 7.612 -11.870 1.00 90.50 173 SER A C 1
ATOM 1323 O O . SER A 1 173 ? -1.996 8.673 -11.511 1.00 90.50 173 SER A O 1
ATOM 1325 N N . GLN A 1 174 ? -1.346 7.319 -13.167 1.00 90.38 174 GLN A N 1
ATOM 1326 C CA . GLN A 1 174 ? -1.818 8.212 -14.226 1.00 90.38 174 GLN A CA 1
ATOM 1327 C C . GLN A 1 174 ? -3.348 8.300 -14.287 1.00 90.38 174 GLN A C 1
ATOM 1329 O O . GLN A 1 174 ? -3.876 9.393 -14.495 1.00 90.38 174 GLN A O 1
ATOM 1334 N N . ALA A 1 175 ? -4.061 7.191 -14.085 1.00 90.94 175 ALA A N 1
ATOM 1335 C CA . ALA A 1 175 ? -5.518 7.177 -14.020 1.00 90.94 175 ALA A CA 1
ATOM 1336 C C . ALA A 1 175 ? -6.027 8.069 -12.877 1.00 90.94 175 ALA A C 1
ATOM 1338 O O . ALA A 1 175 ? -6.867 8.934 -13.124 1.00 90.94 175 ALA A O 1
ATOM 1339 N N . ALA A 1 176 ? -5.424 7.960 -11.685 1.00 89.88 176 ALA A N 1
ATOM 1340 C CA . ALA A 1 176 ? -5.724 8.817 -10.535 1.00 89.88 176 ALA A CA 1
ATOM 1341 C C . ALA A 1 176 ? -5.516 10.317 -10.837 1.00 89.88 176 ALA A C 1
ATOM 1343 O O . ALA A 1 176 ? -6.312 11.162 -10.433 1.00 89.88 176 ALA A O 1
ATOM 1344 N N . ARG A 1 177 ? -4.494 10.685 -11.618 1.00 87.81 177 ARG A N 1
ATOM 1345 C CA . ARG A 1 177 ? -4.340 12.083 -12.069 1.00 87.81 177 ARG A CA 1
ATOM 1346 C C . ARG A 1 177 ? -5.409 12.498 -13.069 1.00 87.81 177 ARG A C 1
ATOM 1348 O O . ARG A 1 177 ? -5.921 13.609 -12.983 1.00 87.81 177 ARG A O 1
ATOM 1355 N N . ASN A 1 178 ? -5.731 11.628 -14.024 1.00 89.62 178 ASN A N 1
ATOM 1356 C CA . ASN A 1 178 ? -6.684 11.931 -15.092 1.00 89.62 178 ASN A CA 1
ATOM 1357 C C . ASN A 1 178 ? -8.110 12.158 -14.566 1.00 89.62 178 ASN A C 1
ATOM 1359 O O . ASN A 1 178 ? -8.860 12.906 -15.185 1.00 89.62 178 ASN A O 1
ATOM 1363 N N . GLN A 1 179 ? -8.470 11.563 -13.425 1.00 88.12 179 GLN A N 1
ATOM 1364 C CA . GLN A 1 179 ? -9.736 11.835 -12.729 1.00 88.12 179 GLN A CA 1
ATOM 1365 C C . GLN A 1 179 ? -9.732 13.128 -11.891 1.00 88.12 179 GLN A C 1
ATOM 1367 O O . GLN A 1 179 ? -10.749 13.464 -11.294 1.00 88.12 179 GLN A O 1
ATOM 1372 N N . GLY A 1 180 ? -8.607 13.847 -11.815 1.00 83.56 180 GLY A N 1
ATOM 1373 C CA . GLY A 1 180 ? -8.486 15.075 -11.024 1.00 83.56 180 GLY A CA 1
ATOM 1374 C C . GLY A 1 180 ? -8.107 14.860 -9.556 1.00 83.56 180 GLY A C 1
ATOM 1375 O O . GLY A 1 180 ? -8.209 15.798 -8.765 1.00 83.56 180 GLY A O 1
ATOM 1376 N N . ALA A 1 181 ? -7.639 13.667 -9.158 1.00 87.12 181 ALA A N 1
ATOM 1377 C CA . ALA A 1 181 ? -7.245 13.435 -7.771 1.00 87.12 181 ALA A CA 1
ATOM 1378 C C . ALA A 1 181 ? -6.090 14.364 -7.365 1.00 87.12 181 ALA A C 1
ATOM 1380 O O . ALA A 1 181 ? -5.076 14.495 -8.060 1.00 87.12 181 ALA A O 1
ATOM 1381 N N . LYS A 1 182 ? -6.231 15.007 -6.204 1.00 84.44 182 LYS A N 1
ATOM 1382 C CA . LYS A 1 182 ? -5.224 15.930 -5.680 1.00 84.44 182 LYS A CA 1
ATOM 1383 C C . LYS A 1 182 ? -4.003 15.151 -5.210 1.00 84.44 182 LYS A C 1
ATOM 1385 O O . LYS A 1 182 ? -4.098 14.308 -4.318 1.00 84.44 182 LYS A O 1
ATOM 1390 N N . ALA A 1 183 ? -2.853 15.465 -5.798 1.00 80.31 183 ALA A N 1
ATOM 1391 C CA . ALA A 1 183 ? -1.579 14.858 -5.446 1.00 80.31 183 ALA A CA 1
ATOM 1392 C C . ALA A 1 183 ? -0.951 15.551 -4.223 1.00 80.31 183 ALA A C 1
ATOM 1394 O O . ALA A 1 183 ? -0.510 16.703 -4.291 1.00 80.31 183 ALA A O 1
ATOM 1395 N N . MET A 1 184 ? -0.832 14.823 -3.113 1.00 75.81 184 MET A N 1
ATOM 1396 C CA . MET A 1 184 ? -0.128 15.288 -1.912 1.00 75.81 184 MET A CA 1
ATOM 1397 C C . MET A 1 184 ? 1.379 15.445 -2.133 1.00 75.81 184 MET A C 1
ATOM 1399 O O . MET A 1 184 ? 2.016 16.290 -1.498 1.00 75.81 184 MET A O 1
ATOM 1403 N N . THR A 1 185 ? 1.960 14.640 -3.028 1.00 68.00 185 THR A N 1
ATOM 1404 C CA . THR A 1 185 ? 3.377 14.716 -3.427 1.00 68.00 185 THR A CA 1
ATOM 1405 C C . THR A 1 185 ? 3.752 16.124 -3.883 1.00 68.00 185 THR A C 1
ATOM 1407 O O . THR A 1 185 ? 4.767 16.685 -3.456 1.00 68.00 185 THR A O 1
ATOM 1410 N N . GLN A 1 186 ? 2.881 16.738 -4.677 1.00 62.44 186 GLN A N 1
ATOM 1411 C CA . GLN A 1 186 ? 3.091 18.080 -5.192 1.00 62.44 186 GLN A CA 1
ATOM 1412 C C . GLN A 1 186 ? 2.786 19.159 -4.144 1.00 62.44 186 GLN A C 1
ATOM 1414 O O . GLN A 1 186 ? 3.559 20.109 -4.012 1.00 62.44 186 GLN A O 1
ATOM 1419 N N . GLU A 1 187 ? 1.706 19.003 -3.374 1.00 57.81 187 GLU A N 1
ATOM 1420 C CA . GLU A 1 187 ? 1.260 19.997 -2.390 1.00 57.81 187 GLU A CA 1
ATOM 1421 C C . GLU A 1 187 ? 2.220 20.134 -1.196 1.00 57.81 187 GLU A C 1
ATOM 1423 O O . GLU A 1 187 ? 2.652 21.241 -0.870 1.00 57.81 187 GLU A O 1
ATOM 1428 N N . TYR A 1 188 ? 2.608 19.021 -0.568 1.00 57.00 188 TYR A N 1
ATOM 1429 C CA . TYR A 1 188 ? 3.377 19.048 0.684 1.00 57.00 188 TYR A CA 1
ATOM 1430 C C . TYR A 1 188 ? 4.876 18.913 0.481 1.00 57.00 188 TYR A C 1
ATOM 1432 O O . TYR A 1 188 ? 5.665 19.484 1.238 1.00 57.00 188 TYR A O 1
ATOM 1440 N N . TYR A 1 189 ? 5.280 18.155 -0.534 1.00 59.78 189 TYR A N 1
ATOM 1441 C CA . TYR A 1 189 ? 6.687 17.846 -0.748 1.00 59.78 189 TYR A CA 1
ATOM 1442 C C . TYR A 1 189 ? 7.298 18.658 -1.890 1.00 59.78 189 TYR A C 1
ATOM 1444 O O . TYR A 1 189 ? 8.521 18.648 -2.031 1.00 59.78 189 TYR A O 1
ATOM 1452 N N . SER A 1 190 ? 6.485 19.397 -2.666 1.00 61.56 190 SER A N 1
ATOM 1453 C CA . SER A 1 190 ? 6.921 20.087 -3.893 1.00 61.56 190 SER A CA 1
ATOM 1454 C C . SER A 1 190 ? 7.702 19.151 -4.823 1.00 61.56 190 SER A C 1
ATOM 1456 O O . SER A 1 190 ? 8.658 19.563 -5.483 1.00 61.56 190 SER A O 1
ATOM 1458 N N . GLN A 1 191 ? 7.333 17.869 -4.819 1.00 63.31 191 GLN A N 1
ATOM 1459 C CA . GLN A 1 191 ? 7.970 16.832 -5.613 1.00 63.31 191 GLN A CA 1
ATOM 1460 C C . GLN A 1 191 ? 7.030 16.416 -6.731 1.00 63.31 191 GLN A C 1
ATOM 1462 O O . GLN A 1 191 ? 5.836 16.212 -6.528 1.00 63.31 191 GLN A O 1
ATOM 1467 N N . GLU A 1 192 ? 7.604 16.301 -7.921 1.00 66.25 192 GLU A N 1
ATOM 1468 C CA . GLU A 1 192 ? 6.969 15.608 -9.027 1.00 66.25 192 GLU A CA 1
ATOM 1469 C C . GLU A 1 192 ? 6.906 14.111 -8.695 1.00 66.25 192 GLU A C 1
ATOM 1471 O O . GLU A 1 192 ? 7.778 13.596 -7.986 1.00 66.25 192 GLU A O 1
ATOM 1476 N N . SER A 1 193 ? 5.870 13.422 -9.171 1.00 70.75 193 SER A N 1
ATOM 1477 C CA . SER A 1 193 ? 5.708 11.991 -8.915 1.00 70.75 193 SER A CA 1
ATOM 1478 C C . SER A 1 193 ? 6.959 11.198 -9.283 1.00 70.75 193 SER A C 1
ATOM 1480 O O . SER A 1 193 ? 7.602 11.464 -10.305 1.00 70.75 193 SER A O 1
ATOM 1482 N N . GLY A 1 194 ? 7.258 10.158 -8.499 1.00 72.81 194 GLY A N 1
ATOM 1483 C CA . GLY A 1 194 ? 8.319 9.214 -8.836 1.00 72.81 194 GLY A CA 1
ATOM 1484 C C . GLY A 1 194 ? 8.165 8.632 -10.248 1.00 72.81 194 GLY A C 1
ATOM 1485 O O . GLY A 1 194 ? 9.159 8.520 -10.963 1.00 72.81 194 GLY A O 1
ATOM 1486 N N . PHE A 1 195 ? 6.928 8.356 -10.676 1.00 78.19 195 PHE A N 1
ATOM 1487 C CA . PHE A 1 195 ? 6.608 7.758 -11.982 1.00 78.19 195 PHE A CA 1
ATOM 1488 C C . PHE A 1 195 ? 6.709 8.736 -13.155 1.00 78.19 195 PHE A C 1
ATOM 1490 O O . PHE A 1 195 ? 6.636 8.325 -14.310 1.00 78.19 195 PHE A O 1
ATOM 1497 N N . VAL A 1 196 ? 6.839 10.031 -12.861 1.00 77.25 196 VAL A N 1
ATOM 1498 C CA . VAL A 1 196 ? 7.139 11.064 -13.857 1.00 77.25 196 VAL A CA 1
ATOM 1499 C C . VAL A 1 196 ? 8.643 11.333 -13.895 1.00 77.25 196 VAL A C 1
ATOM 1501 O O . VAL A 1 196 ? 9.212 11.540 -14.962 1.00 77.25 196 VAL A O 1
ATOM 1504 N N . ARG A 1 197 ? 9.312 11.275 -12.736 1.00 76.94 197 ARG A N 1
ATOM 1505 C CA . ARG A 1 197 ? 10.765 11.445 -12.632 1.00 76.94 197 ARG A CA 1
ATOM 1506 C C . ARG A 1 197 ? 11.546 10.353 -13.368 1.00 76.94 197 ARG A C 1
ATOM 1508 O O . ARG A 1 197 ? 12.585 10.658 -13.951 1.00 76.94 197 ARG A O 1
ATOM 1515 N N . TYR A 1 198 ? 11.095 9.106 -13.277 1.00 80.50 198 TYR A N 1
ATOM 1516 C CA . TYR A 1 198 ? 11.621 7.993 -14.063 1.00 80.50 198 TYR A CA 1
ATOM 1517 C C . TYR A 1 198 ? 10.609 7.710 -15.169 1.00 80.50 198 TYR A C 1
ATOM 1519 O O . TYR A 1 198 ? 9.500 7.272 -14.883 1.00 80.50 198 TYR A O 1
ATOM 1527 N N . GLY A 1 199 ? 10.955 8.012 -16.421 1.00 78.69 199 GLY A N 1
ATOM 1528 C CA . GLY A 1 199 ? 10.027 7.854 -17.542 1.00 78.69 199 GLY A CA 1
ATOM 1529 C C . GLY A 1 199 ? 9.828 6.391 -17.938 1.00 78.69 199 GLY A C 1
ATOM 1530 O O . GLY A 1 199 ? 8.824 6.055 -18.563 1.00 78.69 199 GLY A O 1
ATOM 1531 N N . THR A 1 200 ? 10.774 5.525 -17.565 1.00 90.00 200 THR A N 1
ATOM 1532 C CA . THR A 1 200 ? 10.802 4.096 -17.903 1.00 90.00 200 THR A CA 1
ATOM 1533 C C . THR A 1 200 ? 11.237 3.240 -16.714 1.00 90.00 200 THR A C 1
ATOM 1535 O O . THR A 1 200 ? 11.897 3.725 -15.787 1.00 90.00 200 THR A O 1
ATOM 1538 N N . PHE A 1 201 ? 10.905 1.948 -16.764 1.00 93.69 201 PHE A N 1
ATOM 1539 C CA . PHE A 1 201 ? 11.352 0.976 -15.769 1.00 93.69 201 PHE A CA 1
ATOM 1540 C C . PHE A 1 201 ? 12.884 0.875 -15.728 1.00 93.69 201 PHE A C 1
ATOM 1542 O O . PHE A 1 201 ? 13.471 0.839 -14.650 1.00 93.69 201 PHE A O 1
ATOM 1549 N N . GLU A 1 202 ? 13.549 0.889 -16.884 1.00 94.38 202 GLU A N 1
ATOM 1550 C CA . GLU A 1 202 ? 15.005 0.775 -16.989 1.00 94.38 202 GLU A CA 1
ATOM 1551 C C . GLU A 1 202 ? 15.727 1.952 -16.323 1.00 94.38 202 GLU A C 1
ATOM 1553 O O . GLU A 1 202 ? 16.752 1.764 -15.665 1.00 94.38 202 GLU A O 1
ATOM 1558 N N . GLU A 1 203 ? 15.188 3.167 -16.459 1.00 90.81 203 GLU A N 1
ATOM 1559 C CA . GLU A 1 203 ? 15.706 4.347 -15.761 1.00 90.81 203 GLU A CA 1
ATOM 1560 C C . GLU A 1 203 ? 15.560 4.215 -14.243 1.00 90.81 203 GLU A C 1
ATOM 1562 O O . GLU A 1 203 ? 16.478 4.583 -13.499 1.00 90.81 203 GLU A O 1
ATOM 1567 N N . PHE A 1 204 ? 14.426 3.681 -13.778 1.00 91.56 204 PHE A N 1
ATOM 1568 C CA . PHE A 1 204 ? 14.205 3.432 -12.359 1.00 91.56 204 PHE A CA 1
ATOM 1569 C C . PHE A 1 204 ? 15.138 2.344 -11.816 1.00 91.56 204 PHE A C 1
ATOM 1571 O O . PHE A 1 204 ? 15.817 2.595 -10.823 1.00 91.56 204 PHE A O 1
ATOM 1578 N N . ASP A 1 205 ? 15.238 1.180 -12.465 1.00 93.62 205 ASP A N 1
ATOM 1579 C CA . ASP A 1 205 ? 16.110 0.072 -12.040 1.00 93.62 205 ASP A CA 1
ATOM 1580 C C . ASP A 1 205 ? 17.581 0.503 -11.9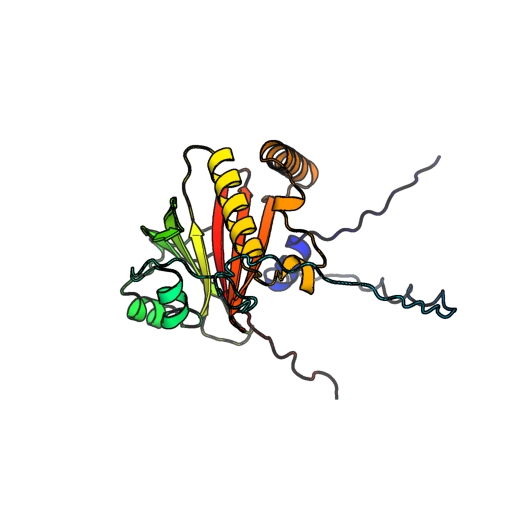89 1.00 93.62 205 ASP A C 1
ATOM 1582 O O . ASP A 1 205 ? 18.257 0.315 -10.973 1.00 93.62 205 ASP A O 1
ATOM 1586 N N . ALA A 1 206 ? 18.074 1.168 -13.040 1.00 90.88 206 ALA A N 1
ATOM 1587 C CA . ALA A 1 206 ? 19.443 1.675 -13.070 1.00 90.88 206 ALA A CA 1
ATOM 1588 C C . ALA A 1 206 ? 19.700 2.673 -11.929 1.00 90.88 206 ALA A C 1
ATOM 1590 O O . ALA A 1 206 ? 20.693 2.554 -11.205 1.00 90.88 206 ALA A O 1
ATOM 1591 N N . GLY A 1 207 ? 18.781 3.624 -11.727 1.00 87.44 207 GLY A N 1
ATOM 1592 C CA . GLY A 1 207 ? 18.878 4.608 -10.652 1.00 87.44 207 GLY A CA 1
ATOM 1593 C C . GLY A 1 207 ? 18.784 3.988 -9.256 1.00 87.44 207 GLY A C 1
ATOM 1594 O O . GLY A 1 207 ? 19.499 4.412 -8.343 1.00 87.44 207 GLY A O 1
ATOM 1595 N N . ALA A 1 208 ? 17.940 2.972 -9.081 1.00 88.69 208 ALA A N 1
ATOM 1596 C CA . ALA A 1 208 ? 17.771 2.256 -7.826 1.00 88.69 208 ALA A CA 1
ATOM 1597 C C . ALA A 1 208 ? 19.038 1.480 -7.457 1.00 88.69 208 ALA A C 1
ATOM 1599 O O . ALA A 1 208 ? 19.556 1.645 -6.350 1.00 88.69 208 ALA A O 1
ATOM 1600 N N . ARG A 1 209 ? 19.601 0.719 -8.402 1.00 88.75 209 ARG A N 1
ATOM 1601 C CA . ARG A 1 209 ? 20.846 -0.035 -8.198 1.00 88.75 209 ARG A CA 1
ATOM 1602 C C . ARG A 1 209 ? 22.029 0.876 -7.910 1.00 88.75 209 ARG A C 1
ATOM 1604 O O . ARG A 1 209 ? 22.723 0.672 -6.917 1.00 88.75 209 ARG A O 1
ATOM 1611 N N . GLU A 1 210 ? 22.218 1.919 -8.717 1.00 88.50 210 GLU A N 1
ATOM 1612 C CA . GLU A 1 210 ? 23.288 2.899 -8.511 1.00 88.50 210 GLU A CA 1
ATOM 1613 C C . GLU A 1 210 ? 23.173 3.571 -7.133 1.00 88.50 210 GLU A C 1
ATOM 1615 O O . GLU A 1 210 ? 24.169 3.745 -6.424 1.00 88.50 210 GLU A O 1
ATOM 1620 N N . SER A 1 211 ? 21.952 3.941 -6.732 1.00 85.31 211 SER A N 1
ATOM 1621 C CA . SER A 1 211 ? 21.691 4.534 -5.423 1.00 85.31 211 SER A CA 1
ATOM 1622 C C . SER A 1 211 ? 22.038 3.565 -4.295 1.00 85.31 211 SER A C 1
ATOM 1624 O O . SER A 1 211 ? 22.780 3.950 -3.388 1.00 85.31 211 SER A O 1
ATOM 1626 N N . THR A 1 212 ? 21.572 2.316 -4.348 1.00 85.69 212 THR A N 1
ATOM 1627 C CA . THR A 1 212 ? 21.905 1.284 -3.356 1.00 85.69 212 THR A CA 1
ATOM 1628 C C . THR A 1 212 ? 23.415 1.073 -3.251 1.00 85.69 212 THR A C 1
ATOM 1630 O O . THR A 1 212 ? 23.951 1.081 -2.145 1.00 85.69 212 THR A O 1
ATOM 1633 N N . GLU A 1 213 ? 24.124 0.951 -4.375 1.00 85.69 213 GLU A N 1
ATOM 1634 C CA . GLU A 1 213 ? 25.579 0.749 -4.392 1.00 85.69 213 GLU A CA 1
ATOM 1635 C C . GLU A 1 213 ? 26.345 1.914 -3.753 1.00 85.69 213 GLU A C 1
ATOM 1637 O O . GLU A 1 213 ? 27.308 1.705 -3.014 1.00 85.69 213 GLU A O 1
ATOM 1642 N N . LYS A 1 214 ? 25.923 3.155 -4.020 1.00 86.38 214 LYS A N 1
ATOM 1643 C CA . LYS A 1 214 ? 26.621 4.357 -3.539 1.00 86.38 214 LYS A CA 1
ATOM 1644 C C . LYS A 1 214 ? 26.283 4.725 -2.103 1.00 86.38 214 LYS A C 1
ATOM 1646 O O . LYS A 1 214 ? 27.158 5.164 -1.359 1.00 86.38 214 LYS A O 1
ATOM 1651 N N . SER A 1 215 ? 25.005 4.647 -1.750 1.00 81.44 215 SER A N 1
ATOM 1652 C CA . SER A 1 215 ? 24.486 5.140 -0.472 1.00 81.44 215 SER A CA 1
ATOM 1653 C C . SER A 1 215 ? 24.395 4.048 0.590 1.00 81.44 215 SER A C 1
ATOM 1655 O O . SER A 1 215 ? 24.330 4.367 1.775 1.00 81.44 215 SER A O 1
ATOM 1657 N N . GLY A 1 216 ? 24.384 2.775 0.181 1.00 76.75 216 GLY A N 1
ATOM 1658 C CA . GLY A 1 216 ? 24.094 1.655 1.071 1.00 76.75 216 GLY A CA 1
ATOM 1659 C C . GLY A 1 216 ? 22.654 1.654 1.583 1.00 76.75 216 GLY A C 1
ATOM 1660 O O . GLY A 1 216 ? 22.366 0.950 2.549 1.00 76.75 216 GLY A O 1
ATOM 1661 N N . LEU A 1 217 ? 21.757 2.452 0.985 1.00 75.19 217 LEU A N 1
ATOM 1662 C CA . LEU A 1 217 ? 20.353 2.447 1.368 1.00 75.19 217 LEU A CA 1
ATOM 1663 C C . LEU A 1 217 ? 19.735 1.085 1.035 1.00 75.19 217 LEU A C 1
ATOM 1665 O O . LEU A 1 217 ? 19.863 0.618 -0.102 1.00 75.19 217 LEU A O 1
ATOM 1669 N N . PRO A 1 218 ? 19.034 0.468 2.000 1.00 71.31 218 PRO A N 1
ATOM 1670 C CA . PRO A 1 218 ? 18.444 -0.851 1.816 1.00 71.31 218 PRO A CA 1
ATOM 1671 C C . PRO A 1 218 ? 17.225 -0.819 0.890 1.00 71.31 218 PRO A C 1
ATOM 1673 O O . PRO A 1 218 ? 16.668 -1.864 0.583 1.00 71.31 218 PRO A O 1
ATOM 1676 N N . THR A 1 219 ? 16.758 0.361 0.478 1.00 80.00 219 THR A N 1
ATOM 1677 C CA . THR A 1 219 ? 15.513 0.496 -0.274 1.00 80.00 219 THR A CA 1
ATOM 1678 C C . THR A 1 219 ? 15.512 1.779 -1.100 1.00 80.00 219 THR A C 1
ATOM 1680 O O . THR A 1 219 ? 15.930 2.833 -0.607 1.00 80.00 219 THR A O 1
ATOM 1683 N N . VAL A 1 220 ? 15.029 1.696 -2.342 1.00 83.31 220 VAL A N 1
ATOM 1684 C CA . VAL A 1 220 ? 14.757 2.843 -3.223 1.00 83.31 220 VAL A CA 1
ATOM 1685 C C . VAL A 1 220 ? 13.308 2.778 -3.687 1.00 83.31 220 VAL A C 1
ATOM 1687 O O . VAL A 1 220 ? 12.820 1.709 -4.032 1.00 83.31 220 VAL A O 1
ATOM 1690 N N . GLU A 1 221 ? 12.613 3.911 -3.689 1.00 85.25 221 GLU A N 1
ATOM 1691 C CA . GLU A 1 221 ? 11.162 3.956 -3.871 1.00 85.25 221 GLU A CA 1
ATOM 1692 C C . GLU A 1 221 ? 10.769 4.929 -4.982 1.00 85.25 221 GLU A C 1
ATOM 1694 O O . GLU A 1 221 ? 11.336 6.018 -5.116 1.00 85.25 221 GLU A O 1
ATOM 1699 N N . CYS A 1 222 ? 9.758 4.530 -5.743 1.00 87.50 222 CYS A N 1
ATOM 1700 C CA . CYS A 1 222 ? 9.003 5.349 -6.669 1.00 87.50 222 CYS A CA 1
ATOM 1701 C C . CYS A 1 222 ? 7.568 5.428 -6.147 1.00 87.50 222 CYS A C 1
ATOM 1703 O O . CYS A 1 222 ? 6.883 4.411 -6.076 1.00 87.50 222 CYS A O 1
ATOM 1705 N N . VAL A 1 223 ? 7.138 6.623 -5.739 1.00 87.88 223 VAL A N 1
ATOM 1706 C CA . VAL A 1 223 ? 5.853 6.816 -5.060 1.00 87.88 223 VAL A CA 1
ATOM 1707 C C . VAL A 1 223 ? 5.020 7.894 -5.730 1.00 87.88 223 VAL A C 1
ATOM 1709 O O . VAL A 1 223 ? 5.551 8.876 -6.268 1.00 87.88 223 VAL A O 1
ATOM 1712 N N . ASP A 1 224 ? 3.708 7.736 -5.633 1.00 88.50 224 ASP A N 1
ATOM 1713 C CA . ASP A 1 224 ? 2.772 8.830 -5.817 1.00 88.50 224 ASP A CA 1
ATOM 1714 C C . ASP A 1 224 ? 1.612 8.751 -4.835 1.00 88.50 224 ASP A C 1
ATOM 1716 O O . ASP A 1 224 ? 1.078 7.671 -4.610 1.00 88.50 224 ASP A O 1
ATOM 1720 N N . LEU A 1 225 ? 1.243 9.891 -4.252 1.00 88.75 225 LEU A N 1
ATOM 1721 C CA . LEU A 1 225 ? 0.337 9.969 -3.109 1.00 88.75 225 LEU A CA 1
ATOM 1722 C C . LEU A 1 225 ? -0.822 10.911 -3.414 1.00 88.75 225 LEU A C 1
ATOM 1724 O O . LEU A 1 225 ? -0.606 12.075 -3.759 1.00 88.75 225 LEU A O 1
ATOM 1728 N N . PHE A 1 226 ? -2.036 10.425 -3.202 1.00 90.19 226 PHE A N 1
ATOM 1729 C CA . PHE A 1 226 ? -3.277 11.135 -3.477 1.00 90.19 226 PHE A CA 1
ATOM 1730 C C . PHE A 1 226 ? -4.224 11.102 -2.281 1.00 90.19 226 PHE A C 1
ATOM 1732 O O . PHE A 1 226 ? -4.129 10.220 -1.429 1.00 90.19 226 PHE A O 1
ATOM 1739 N N . TYR A 1 227 ? -5.177 12.029 -2.243 1.00 90.06 227 TYR A N 1
ATOM 1740 C CA . TYR A 1 227 ? -6.290 11.967 -1.298 1.00 90.06 227 TYR A CA 1
ATOM 1741 C C . TYR A 1 227 ? -7.376 10.990 -1.758 1.00 90.06 227 TYR A C 1
ATOM 1743 O O . TYR A 1 227 ? -7.714 10.946 -2.937 1.00 90.06 227 TYR A O 1
ATOM 1751 N N . VAL A 1 228 ? -7.955 10.250 -0.816 1.00 90.38 228 VAL A N 1
ATOM 1752 C CA . VAL A 1 228 ? -9.157 9.409 -1.005 1.00 90.38 228 VAL A CA 1
ATOM 1753 C C . VAL A 1 228 ? -10.376 10.070 -0.365 1.00 90.38 228 VAL A C 1
ATOM 1755 O O . VAL A 1 228 ? -11.478 10.021 -0.896 1.00 90.38 228 VAL A O 1
ATOM 1758 N N . ASP A 1 229 ? -10.160 10.715 0.776 1.00 89.56 229 ASP A N 1
ATOM 1759 C CA . ASP A 1 229 ? -11.110 11.581 1.462 1.00 89.56 229 ASP A CA 1
ATOM 1760 C C . ASP A 1 229 ? -10.314 12.609 2.295 1.00 89.56 229 ASP A C 1
ATOM 1762 O O . ASP A 1 229 ? -9.091 12.710 2.170 1.00 89.56 229 ASP A O 1
ATOM 1766 N N . GLU A 1 230 ? -10.983 13.396 3.140 1.00 84.56 230 GLU A N 1
ATOM 1767 C CA . GLU A 1 230 ? -10.331 14.429 3.965 1.00 84.56 230 GLU A CA 1
ATOM 1768 C C . GLU A 1 230 ? -9.363 13.882 5.028 1.00 84.56 230 GLU A C 1
ATOM 1770 O O . GLU A 1 230 ? -8.554 14.635 5.566 1.00 84.56 230 GLU A O 1
ATOM 1775 N N . GLY A 1 231 ? -9.461 12.600 5.374 1.00 87.56 231 GLY A N 1
ATOM 1776 C CA . GLY A 1 231 ? -8.654 11.958 6.404 1.00 87.56 231 GLY A CA 1
ATOM 1777 C C . GLY A 1 231 ? -7.855 10.759 5.911 1.00 87.56 231 GLY A C 1
ATOM 1778 O O . GLY A 1 231 ? -7.222 10.112 6.742 1.00 87.56 231 GLY A O 1
ATOM 1779 N N . THR A 1 232 ? -7.889 10.418 4.625 1.00 91.38 232 THR A N 1
ATOM 1780 C CA . THR A 1 232 ? -7.329 9.170 4.093 1.00 91.38 232 THR A CA 1
ATOM 1781 C C . THR A 1 232 ? -6.603 9.420 2.777 1.00 91.38 232 THR A C 1
ATOM 1783 O O . THR A 1 232 ? -7.072 10.167 1.916 1.00 91.38 232 THR A O 1
ATOM 1786 N N . THR A 1 233 ? -5.463 8.759 2.599 1.00 91.94 233 THR A N 1
ATOM 1787 C CA . THR A 1 233 ? -4.618 8.867 1.409 1.00 91.94 233 THR A CA 1
ATOM 1788 C C . THR A 1 233 ? -4.432 7.517 0.727 1.00 91.94 233 THR A C 1
ATOM 1790 O O . THR A 1 233 ? -4.590 6.471 1.354 1.00 91.94 233 THR A O 1
ATOM 1793 N N . CYS A 1 234 ? -4.095 7.553 -0.561 1.00 94.12 234 CYS A N 1
ATOM 1794 C CA . CYS A 1 234 ? -3.727 6.408 -1.386 1.00 94.12 234 CYS A CA 1
ATOM 1795 C C . CYS A 1 234 ? -2.331 6.640 -1.975 1.00 94.12 234 CYS A C 1
ATOM 1797 O O . CYS A 1 234 ? -2.119 7.623 -2.686 1.00 94.12 234 CYS A O 1
ATOM 1799 N N . GLU A 1 235 ? -1.387 5.746 -1.691 1.00 92.75 235 GLU A N 1
ATOM 1800 C CA . GLU A 1 235 ? -0.038 5.730 -2.257 1.00 92.75 235 GLU A CA 1
ATOM 1801 C C . GLU A 1 235 ? 0.085 4.591 -3.270 1.00 92.75 235 GLU A C 1
ATOM 1803 O O . GLU A 1 235 ? -0.080 3.425 -2.917 1.00 92.75 235 GLU A O 1
ATOM 1808 N N . TYR A 1 236 ? 0.445 4.910 -4.510 1.00 93.56 236 TYR A N 1
ATOM 1809 C CA . TYR A 1 236 ? 0.975 3.927 -5.451 1.00 93.56 236 TYR A CA 1
ATOM 1810 C C . TYR A 1 236 ? 2.481 3.849 -5.240 1.00 93.56 236 TYR A C 1
ATOM 1812 O O . TYR A 1 236 ? 3.191 4.827 -5.479 1.00 93.56 236 TYR A O 1
ATOM 1820 N N . SER A 1 237 ? 2.961 2.701 -4.771 1.00 92.50 237 SER A N 1
ATOM 1821 C CA . SER A 1 237 ? 4.348 2.500 -4.364 1.00 92.50 237 SER A CA 1
ATOM 1822 C C . SER A 1 237 ? 4.983 1.388 -5.189 1.00 92.50 237 SER A C 1
ATOM 1824 O O . SER A 1 237 ? 4.464 0.274 -5.252 1.00 92.50 237 SER A O 1
ATOM 1826 N N . PHE A 1 238 ? 6.115 1.685 -5.820 1.00 93.25 238 PHE A N 1
ATOM 1827 C CA . PHE A 1 238 ? 6.958 0.698 -6.479 1.00 93.25 238 PHE A CA 1
ATOM 1828 C C . PHE A 1 238 ? 8.375 0.799 -5.919 1.00 93.25 238 PHE A C 1
ATOM 1830 O O . PHE A 1 238 ? 9.051 1.826 -6.026 1.00 93.25 238 PHE A O 1
ATOM 1837 N N . THR A 1 239 ? 8.820 -0.261 -5.260 1.00 90.56 239 THR A N 1
ATOM 1838 C CA . THR A 1 239 ? 9.993 -0.247 -4.392 1.00 90.56 239 THR A CA 1
ATOM 1839 C C . THR A 1 239 ? 11.013 -1.275 -4.850 1.00 90.56 239 THR A C 1
ATOM 1841 O O . THR A 1 239 ? 10.662 -2.413 -5.128 1.00 90.56 239 THR A O 1
ATOM 1844 N N . TYR A 1 240 ? 12.289 -0.900 -4.870 1.00 88.94 240 TYR A N 1
ATOM 1845 C CA . TYR A 1 240 ? 13.410 -1.821 -5.015 1.00 88.94 240 TYR A CA 1
ATOM 1846 C C . TYR A 1 240 ? 14.061 -2.080 -3.655 1.00 88.94 240 TYR A C 1
ATOM 1848 O O . TYR A 1 240 ? 14.606 -1.159 -3.036 1.00 88.94 240 TYR A O 1
ATOM 1856 N N . ALA A 1 241 ? 14.031 -3.336 -3.214 1.00 87.62 241 ALA A N 1
ATOM 1857 C CA . ALA A 1 241 ? 14.735 -3.840 -2.041 1.00 87.62 241 ALA A CA 1
ATOM 1858 C C . ALA A 1 241 ? 15.796 -4.865 -2.499 1.00 87.62 241 ALA A C 1
ATOM 1860 O O . ALA A 1 241 ? 15.437 -5.882 -3.088 1.00 87.62 241 ALA A O 1
ATOM 1861 N N . PRO A 1 242 ? 17.106 -4.651 -2.272 1.00 84.12 242 PRO A N 1
ATOM 1862 C CA . PRO A 1 242 ? 18.168 -5.500 -2.825 1.00 84.12 242 PRO A CA 1
ATOM 1863 C C . PRO A 1 242 ? 18.085 -6.982 -2.438 1.00 84.12 242 PRO A C 1
ATOM 1865 O O . PRO A 1 242 ? 18.600 -7.834 -3.157 1.00 84.12 242 PRO A O 1
ATOM 1868 N N . ASP A 1 243 ? 17.473 -7.286 -1.297 1.00 83.31 243 ASP A N 1
ATOM 1869 C CA . ASP A 1 243 ? 17.291 -8.630 -0.752 1.00 83.31 243 ASP A CA 1
ATOM 1870 C C . ASP A 1 243 ? 15.992 -9.317 -1.207 1.00 83.31 243 ASP A C 1
ATOM 1872 O O . ASP A 1 243 ? 15.880 -10.533 -1.069 1.00 83.31 243 ASP A O 1
ATOM 1876 N N . GLN A 1 244 ? 15.033 -8.568 -1.761 1.00 80.00 244 GLN A N 1
ATOM 1877 C CA . GLN A 1 244 ? 13.686 -9.063 -2.097 1.00 80.00 244 GLN A CA 1
ATOM 1878 C C . GLN A 1 244 ? 13.269 -8.777 -3.546 1.00 80.00 244 GLN A C 1
ATOM 1880 O O . GLN A 1 244 ? 12.298 -9.344 -4.036 1.00 80.00 244 GLN A O 1
ATOM 1885 N N . GLY A 1 245 ? 14.019 -7.940 -4.261 1.00 88.94 245 GLY A N 1
ATOM 1886 C CA . GLY A 1 245 ? 13.676 -7.486 -5.600 1.00 88.94 245 GLY A CA 1
ATOM 1887 C C . GLY A 1 245 ? 12.684 -6.326 -5.582 1.00 88.94 245 GLY A C 1
ATOM 1888 O O . GLY A 1 245 ? 12.751 -5.439 -4.728 1.00 88.94 245 GLY A O 1
ATOM 1889 N N . PHE A 1 246 ? 11.809 -6.300 -6.584 1.00 92.31 246 PHE A N 1
ATOM 1890 C CA . PHE A 1 246 ? 10.815 -5.247 -6.746 1.00 92.31 246 PHE A CA 1
ATOM 1891 C C . PHE A 1 246 ? 9.513 -5.608 -6.041 1.00 92.31 246 PHE A C 1
ATOM 1893 O O . PHE A 1 246 ? 9.030 -6.729 -6.161 1.00 92.31 246 PHE A O 1
ATOM 1900 N N . ILE A 1 247 ? 8.953 -4.639 -5.327 1.00 91.56 247 ILE A N 1
ATOM 1901 C CA . ILE A 1 247 ? 7.724 -4.773 -4.553 1.00 91.56 247 ILE A CA 1
ATOM 1902 C C . ILE A 1 247 ? 6.768 -3.688 -5.030 1.00 91.56 247 ILE A C 1
ATOM 1904 O O . ILE A 1 247 ? 7.108 -2.504 -5.009 1.00 91.56 247 ILE A O 1
ATOM 1908 N N . ALA A 1 248 ? 5.579 -4.098 -5.448 1.00 95.44 248 ALA A N 1
ATOM 1909 C CA . ALA A 1 248 ? 4.523 -3.211 -5.900 1.00 95.44 248 ALA A CA 1
ATOM 1910 C C . ALA A 1 248 ? 3.409 -3.194 -4.850 1.00 95.44 248 ALA A C 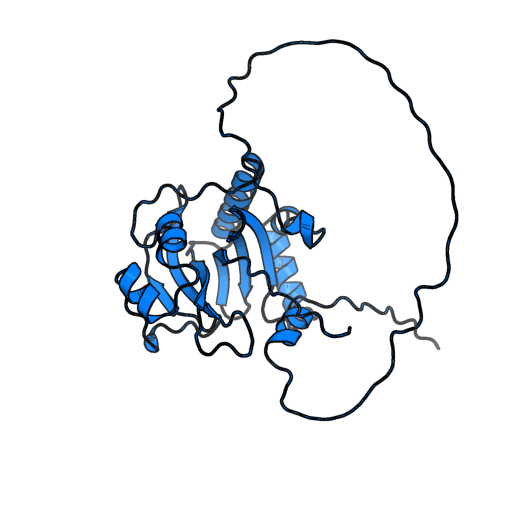1
ATOM 1912 O O . ALA A 1 248 ? 2.938 -4.250 -4.416 1.00 95.44 248 ALA A O 1
ATOM 1913 N N . THR A 1 249 ? 3.028 -2.015 -4.366 1.00 95.94 249 THR A N 1
ATOM 1914 C CA . THR A 1 249 ? 2.055 -1.902 -3.276 1.00 95.94 249 THR A CA 1
ATOM 1915 C C . THR A 1 249 ? 1.183 -0.667 -3.405 1.00 95.94 249 THR A C 1
ATOM 1917 O O . THR A 1 249 ? 1.693 0.449 -3.500 1.00 95.94 249 THR A O 1
ATOM 1920 N N . VAL A 1 250 ? -0.136 -0.857 -3.355 1.00 97.19 250 VAL A N 1
ATOM 1921 C CA . VAL A 1 250 ? -1.081 0.244 -3.134 1.00 97.19 250 VAL A CA 1
ATOM 1922 C C . VAL A 1 250 ? -1.305 0.370 -1.634 1.00 97.19 250 VAL A C 1
ATOM 1924 O O . VAL A 1 250 ? -1.853 -0.540 -1.015 1.00 97.19 250 VAL A O 1
ATOM 1927 N N . PHE A 1 251 ? -0.872 1.474 -1.032 1.00 95.62 251 PHE A N 1
ATOM 1928 C CA . PHE A 1 251 ? -1.129 1.742 0.379 1.00 95.62 251 PHE A CA 1
ATOM 1929 C C . PHE A 1 251 ? -2.307 2.678 0.550 1.00 95.62 251 PHE A C 1
ATOM 1931 O O . PHE A 1 251 ? -2.365 3.719 -0.093 1.00 95.62 251 PHE A O 1
ATOM 1938 N N . TYR A 1 252 ? -3.176 2.369 1.502 1.00 95.75 252 TYR A N 1
ATOM 1939 C CA . TYR A 1 252 ? -4.106 3.345 2.039 1.00 95.75 252 TYR A CA 1
ATOM 1940 C C . TYR A 1 252 ? -3.719 3.705 3.464 1.00 95.75 252 TYR A C 1
ATOM 1942 O O . TYR A 1 252 ? -3.549 2.819 4.303 1.00 95.75 252 TYR A O 1
ATOM 1950 N N . GLY A 1 253 ? -3.567 4.998 3.731 1.00 93.31 253 GLY A N 1
ATOM 1951 C CA . GLY A 1 253 ? -3.114 5.519 5.015 1.00 93.31 253 GLY A CA 1
ATOM 1952 C C . GLY A 1 253 ? -4.128 6.467 5.640 1.00 93.31 253 GLY A C 1
ATOM 1953 O O . GLY A 1 253 ? -4.746 7.272 4.950 1.00 93.31 253 GLY A O 1
ATOM 1954 N N . ALA A 1 254 ? -4.276 6.404 6.960 1.00 90.44 254 ALA A N 1
ATOM 1955 C CA . ALA A 1 254 ? -4.960 7.441 7.713 1.00 90.44 254 ALA A CA 1
ATOM 1956 C C . ALA A 1 254 ? -4.066 8.689 7.791 1.00 90.44 254 ALA A C 1
ATOM 1958 O O . ALA A 1 254 ? -2.947 8.624 8.303 1.00 90.44 254 ALA A O 1
ATOM 1959 N N . ASP A 1 255 ? -4.577 9.833 7.348 1.00 83.75 255 ASP A N 1
ATOM 1960 C CA . ASP A 1 255 ? -4.018 11.129 7.699 1.00 83.75 255 ASP A CA 1
ATOM 1961 C C . ASP A 1 255 ? -4.339 11.421 9.170 1.00 83.75 255 ASP A C 1
ATOM 1963 O O . ASP A 1 255 ? -5.496 11.510 9.598 1.00 83.75 255 ASP A O 1
ATOM 1967 N N . VAL A 1 256 ? -3.286 11.494 9.980 1.00 71.69 256 VAL A N 1
ATOM 1968 C CA . VAL A 1 256 ? -3.383 11.667 11.425 1.00 71.69 256 VAL A CA 1
ATOM 1969 C C . VAL A 1 256 ? -2.811 13.026 11.789 1.00 71.69 256 VAL A C 1
ATOM 1971 O O . VAL A 1 256 ? -1.605 13.202 11.983 1.00 71.69 256 VAL A O 1
ATOM 1974 N N . ASN A 1 257 ? -3.709 13.994 11.950 1.00 64.94 257 ASN A N 1
ATOM 1975 C CA . ASN A 1 257 ? -3.369 15.319 12.445 1.00 64.94 257 ASN A CA 1
ATOM 1976 C C . ASN A 1 257 ? -2.947 15.251 13.917 1.00 64.94 257 ASN A C 1
ATOM 1978 O O . ASN A 1 257 ? -3.772 15.241 14.833 1.00 64.94 257 ASN A O 1
ATOM 1982 N N . ARG A 1 258 ? -1.635 15.241 14.163 1.00 59.19 258 ARG A N 1
ATOM 1983 C CA . ARG A 1 258 ? -1.086 15.389 15.513 1.00 59.19 258 ARG A CA 1
ATOM 1984 C C . ARG A 1 258 ? -1.239 16.836 15.955 1.00 59.19 258 ARG A C 1
ATOM 1986 O O . ARG A 1 258 ? -0.588 17.734 15.422 1.00 59.19 258 ARG A O 1
ATOM 1993 N N . SER A 1 259 ? -2.058 17.073 16.974 1.00 49.03 259 SER A N 1
ATOM 1994 C CA . SER A 1 259 ? -2.060 18.364 17.650 1.00 49.03 259 SER A CA 1
ATOM 1995 C C . SER A 1 259 ? -0.701 18.561 18.317 1.00 49.03 259 SER A C 1
ATOM 1997 O O . SER A 1 259 ? -0.405 17.939 19.338 1.00 49.03 259 SER A O 1
ATOM 1999 N N . VAL A 1 260 ? 0.136 19.438 17.762 1.00 51.34 260 VAL A N 1
ATOM 2000 C CA . VAL A 1 260 ? 1.296 19.948 18.491 1.00 51.34 260 VAL A CA 1
ATOM 2001 C C . VAL A 1 260 ? 0.722 20.766 19.639 1.00 51.34 260 VAL A C 1
ATOM 2003 O O . VAL A 1 260 ? 0.242 21.883 19.439 1.00 51.34 260 VAL A O 1
ATOM 2006 N N . GLY A 1 261 ? 0.678 20.176 20.836 1.00 44.19 261 GLY A N 1
ATOM 2007 C CA . GLY A 1 261 ? 0.256 20.886 22.035 1.00 44.19 261 GLY A CA 1
ATOM 2008 C C . GLY A 1 261 ? 0.987 22.225 22.100 1.00 44.19 261 GLY A C 1
ATOM 2009 O O . GLY A 1 261 ? 2.180 22.288 21.798 1.00 44.19 261 GLY A O 1
ATOM 2010 N N . ARG A 1 262 ? 0.268 23.301 22.445 1.00 42.91 262 ARG A N 1
ATOM 2011 C CA . ARG A 1 262 ? 0.839 24.632 22.697 1.00 42.91 262 ARG A CA 1
ATOM 2012 C C . ARG A 1 262 ? 1.848 24.544 23.848 1.00 42.91 262 ARG A C 1
ATOM 2014 O O . ARG A 1 262 ? 1.534 24.849 24.993 1.00 42.91 262 ARG A O 1
ATOM 2021 N N . GLY A 1 263 ? 3.053 24.086 23.546 1.00 44.38 263 GLY A N 1
ATOM 2022 C CA . GLY A 1 263 ? 4.220 24.178 24.398 1.00 44.38 263 GLY A CA 1
ATOM 2023 C C . GLY A 1 263 ? 4.869 25.526 24.139 1.00 44.38 263 GLY A C 1
ATOM 2024 O O . GLY A 1 263 ? 5.466 25.710 23.082 1.00 44.38 263 GLY A O 1
ATOM 2025 N N . ASN A 1 264 ? 4.725 26.420 25.120 1.00 40.44 264 ASN A N 1
ATOM 2026 C CA . ASN A 1 264 ? 5.220 27.801 25.232 1.00 40.44 264 ASN A CA 1
ATOM 2027 C C . ASN A 1 264 ? 4.116 28.854 25.047 1.00 40.44 264 ASN A C 1
ATOM 2029 O O . ASN A 1 264 ? 4.034 29.531 24.022 1.00 40.44 264 ASN A O 1
ATOM 2033 N N . ALA A 1 265 ? 3.284 28.980 26.083 1.00 37.50 265 ALA A N 1
ATOM 2034 C CA . ALA A 1 265 ? 2.753 30.274 26.504 1.00 37.50 265 ALA A CA 1
ATOM 2035 C C . ALA A 1 265 ? 3.728 30.893 27.515 1.00 37.50 265 ALA A C 1
ATOM 2037 O O . ALA A 1 265 ? 4.320 30.105 28.291 1.00 37.50 265 ALA A O 1
#

Foldseek 3Di:
DDDDDDDPPDDDVCVVVCVPDDPDPDDDDDDDDDPDDPDDDDDDDDDDDDDDDDDDDDDDDPPPPPPLPLAFDFDPDPALPGPVNCVVQAAFAFPVSNCVRSVHDFDPVQQDPVQRFGKDADFYDDDPFTQGIKTFHWDDLDPPDPTTGRFKMKRWGDDPDLQVLLVVLLVSLVVCVVSNHNWPCCVPVVDDFLCVVQVGPVSVVVVFVVCCVPVVDQKDKGWTKTHNDPFKIWIFIWMQGPVPGIITIIMMGGRRDDPPPPDDD

Radius of gyration: 22.88 Å; chains: 1; bounding box: 67×62×57 Å